Protein 6C8C (pdb70)

Nearest PDB structures (foldseek):
  6c8c-assembly1_A  TM=1.008E+00  e=3.477E-17  Mus musculus
  6c59-assembly1_A  TM=9.631E-01  e=9.026E-13  Mus musculus
  4ba9-assembly1_C  TM=9.454E-01  e=7.529E-11  Homo sapiens
  4fjo-assembly1_A  TM=9.375E-01  e=1.574E-10  Mus musculus
  2lsj-assembly1_A  TM=8.995E-01  e=4.756E-10  Mus musculus

CATH classification: 1.20.58.1280

B-factor: mean 19.25, std 10.35, range [5.67, 60.04]

Organism: Mus musculus (NCBI:txid10090)

Sequence (233 aa):
SHMKSFFDKKRSSERISNGGFRPAAPNLAGAVEFSSDVKTLLKEWITTISDPMEEDILQVVRYCTDLIEEKDLEKLDLVIKYMKRLMQQSVESVWNMAFDFILDDNVQVVLQQTYGSTLKVTMKSFFDKKRSERISSNGGFRPAAPNLAGAVEFSDVKTLLKEWITTISDPMEEEDILQVVRYCTTDLIEEKDLEKLDLVIKYMKRRLMQQSVWNMMAFDFILDDNVQVVLQQTYGSSTLKVT

Radius of gyration: 22.25 Å; Cα contacts (8 Å, |Δi|>4): 228; chains: 2; bounding box: 58×62×33 Å

Secondary structure (DSSP, 8-state):
--TT-HHHHHHHHSPP-SS---SS--BTTB-SHHHHHHHHHHHHHH-SS--HHHHHHHHHHHHHHHHTT-HHHHHHHHHHHHHHHHT-SSHHHHHHHHHHHHHHHHHHHHHTTTTEEE-/---HHHHHHHHHHHTT----SS--BTTB-SHHHHHHHHHHHHHH-SS--HHHHHHHHHHHHHHHHTT-HHHHHHHHHHHHHHH---HHHHHHHHHHHHHHHHHHHHHSEEE---

InterPro domains:
  IPR001126 UmuC domain [PF00817] (420-449)
  IPR001126 UmuC domain [PF00817] (504-620)
  IPR001126 UmuC domain [PS50173] (417-651)
  IPR001357 BRCT domain [PF16589] (48-129)
  IPR001357 BRCT domain [PS50172] (44-131)
  IPR001357 BRCT domain [SM00292] (46-121)
  IPR012112 DNA repair protein Rev1 [PIRSF036573] (1-1248)
  IPR017961 DNA polymerase, Y-family, little finger domain [PF11799] (707-827)
  IPR025527 HUWE1/REV1, ubiquitin-binding motif [PF14377] (933-954)
  IPR025527 HUWE1/REV1, ubiquitin-binding motif [PF14377] (1013-1042)
  IPR031991 DNA repair protein Rev1, C-terminal [PF16727] (1165-1246)
  IPR036420 BRCT domain superfamily [G3DSA:3.40.50.10190] (38-133)
  IPR036420 BRCT domain superfamily [SSF52113] (31-131)
  IPR036775 DNA polymerase, Y-family, little finger domain superfamily [G3DSA:3.30.1490.100] (706-831)
  IPR036775 DNA polymerase, Y-family, little finger domain superfamily [SSF100879] (706-820)
  IPR038401 Rev1, C-terminal domain superfamily [G3DSA:1.20.58.1280] (1143-1240)
  IPR043128 Reverse transcriptase/Diguanylate cyclase domain [G3DSA:3.30.70.270] (378-449)
  IPR043128 Reverse transcriptase/Diguanylate cyclase domain [G3DSA:3.30.70.270] (536-629)
  IPR043502 DNA/RNA polymerase superfamily [SSF56672] (397-701)
  IPR047346 DNA repair protein REV1, ubiquitin-binding motif 1/2 [cd19318] (929-962)

GO terms:
  GO:0043596 nuclear replication fork (C, IDA)
  GO:0005634 nucleus (C, IDA)
  GO:0043130 ubiquitin binding (F, IDA)
  GO:0016446 somatic hypermutation of immunoglobulin genes (P, IDA)
  GO:0017125 deoxycytidyl transferase activity (F, IMP)
  GO:0005515 protein binding (F, IPI)
  GO:0042276 error-prone translesion synthesis (P, IDA)
  GO:0017125 deoxycytidyl transferase activity (F, IDA)

Structure (mmCIF, N/CA/C/O backbone):
data_6C8C
#
_entry.id   6C8C
#
_cell.length_a   48.550
_cell.length_b   51.020
_cell.length_c   98.920
_cell.angle_alpha   90.00
_cell.angle_beta   90.00
_cell.angle_gamma   90.00
#
_symmetry.space_group_name_H-M   'P 21 21 21'
#
loop_
_entity.id
_entity.type
_entity.pdbx_description
1 polymer 'Chimeric protein of the Pol Kappa RIR helix and the Rev1 C-terminal domain'
2 non-polymer 8-chloro-2-(2,4-dichloroanilino)-3-(3-methylbutanoyl)-5-nitroquinolin-4(1H)-one
3 water water
#
loop_
_atom_site.group_PDB
_atom_site.id
_atom_site.type_symbol
_atom_site.label_atom_id
_atom_site.label_alt_id
_atom_site.label_comp_id
_atom_site.label_asym_id
_atom_site.label_entity_id
_atom_site.label_seq_id
_atom_site.pdbx_PDB_ins_code
_atom_site.Cartn_x
_atom_site.Cartn_y
_atom_site.Cartn_z
_atom_site.occupancy
_atom_site.B_iso_or_equiv
_atom_site.auth_seq_id
_atom_site.auth_comp_id
_atom_site.auth_asym_id
_atom_site.auth_atom_id
_atom_site.pdbx_PDB_model_num
ATOM 1 N N . SER A 1 1 ? -5.702 -43.794 3.973 1.00 27.13 1 SER A N 1
ATOM 2 C CA . SER A 1 1 ? -6.158 -43.884 2.591 1.00 23.07 1 SER A CA 1
ATOM 3 C C . SER A 1 1 ? -7.603 -44.333 2.549 1.00 19.92 1 SER A C 1
ATOM 4 O O . SER A 1 1 ? -8.155 -44.769 3.563 1.00 22.80 1 SER A O 1
ATOM 7 N N . HIS A 1 2 ? -8.214 -44.246 1.371 1.00 17.66 2 HIS A N 1
ATOM 8 C CA . HIS A 1 2 ? -9.615 -44.600 1.211 1.00 15.12 2 HIS A CA 1
ATOM 9 C C . HIS A 1 2 ? -9.802 -45.496 0.003 1.00 14.88 2 HIS A C 1
ATOM 10 O O . HIS A 1 2 ? -9.197 -45.265 -1.046 1.00 17.69 2 HIS A O 1
ATOM 17 N N . MET A 1 3 ? -10.668 -46.501 0.155 1.00 17.71 3 MET A N 1
ATOM 18 C CA . MET A 1 3 ? -10.917 -47.466 -0.910 1.00 18.82 3 MET A CA 1
ATOM 19 C C . MET A 1 3 ? -11.329 -46.792 -2.202 1.00 18.38 3 MET A C 1
ATOM 20 O O . MET A 1 3 ? -10.913 -47.206 -3.291 1.00 21.01 3 MET A O 1
ATOM 25 N N . LYS A 1 4 ? -12.128 -45.736 -2.106 1.00 12.30 4 LYS A N 1
ATOM 26 C CA . LYS A 1 4 ? -12.701 -45.113 -3.288 1.00 16.17 4 LYS A CA 1
ATOM 27 C C . LYS A 1 4 ? -11.843 -43.984 -3.842 1.00 13.70 4 LYS A C 1
ATOM 28 O O . LYS A 1 4 ? -12.276 -43.317 -4.785 1.00 16.64 4 LYS A O 1
ATOM 34 N N . SER A 1 5 ? -10.655 -43.738 -3.283 1.00 12.43 5 SER A N 1
ATOM 35 C CA . SER A 1 5 ? -9.766 -42.705 -3.808 1.00 12.09 5 SER A CA 1
ATOM 36 C C . SER A 1 5 ? -8.981 -43.246 -4.995 1.00 13.92 5 SER A C 1
ATOM 37 O O . SER A 1 5 ? -8.282 -44.264 -4.877 1.00 15.01 5 SER A O 1
ATOM 40 N N . PHE A 1 6 ? -9.096 -42.558 -6.135 1.00 10.10 6 PHE A N 1
ATOM 41 C CA . PHE A 1 6 ? -8.355 -42.947 -7.329 1.00 12.73 6 PHE A CA 1
ATOM 42 C C . PHE A 1 6 ? -6.859 -42.906 -7.075 1.00 13.52 6 PHE A C 1
ATOM 43 O O . PHE A 1 6 ? -6.127 -43.832 -7.438 1.00 13.78 6 PHE A O 1
ATOM 51 N N . PHE A 1 7 ? -6.375 -41.830 -6.461 1.00 11.46 7 PHE A N 1
ATOM 52 C CA . PHE A 1 7 ? -4.930 -41.711 -6.306 1.00 11.62 7 PHE A CA 1
ATOM 53 C C . PHE A 1 7 ? -4.391 -42.654 -5.237 1.00 14.08 7 PHE A C 1
ATOM 54 O O . PHE A 1 7 ? -3.266 -43.143 -5.367 1.00 13.95 7 PHE A O 1
ATOM 62 N N . ASP A 1 8 ? -5.179 -42.968 -4.206 1.00 13.60 8 ASP A N 1
ATOM 63 C CA . ASP A 1 8 ? -4.729 -43.978 -3.251 1.00 13.89 8 ASP A CA 1
ATOM 64 C C . ASP A 1 8 ? -4.592 -45.342 -3.919 1.00 15.98 8 ASP A C 1
ATOM 65 O O . ASP A 1 8 ? -3.646 -46.086 -3.640 1.00 16.58 8 ASP A O 1
ATOM 70 N N . LYS A 1 9 ? -5.533 -45.691 -4.800 1.00 14.45 9 LYS A N 1
ATOM 71 C CA . LYS A 1 9 ? -5.427 -46.953 -5.531 1.00 17.53 9 LYS A CA 1
ATOM 72 C C . LYS A 1 9 ? -4.189 -46.972 -6.417 1.00 17.61 9 LYS A C 1
ATOM 73 O O . LYS A 1 9 ? -3.459 -47.974 -6.464 1.00 19.83 9 LYS A O 1
ATOM 79 N N . LYS A 1 10 ? -3.918 -45.865 -7.108 1.00 17.51 10 LYS A N 1
ATOM 80 C CA . LYS A 1 10 ? -2.764 -45.819 -8.001 1.00 16.81 10 LYS A CA 1
ATOM 81 C C . LYS A 1 10 ? -1.462 -45.929 -7.226 1.00 19.05 10 LYS A C 1
ATOM 82 O O . LYS A 1 10 ? -0.532 -46.620 -7.660 1.00 20.33 10 LYS A O 1
ATOM 88 N N . ARG A 1 11 ? -1.373 -45.252 -6.080 1.00 17.93 11 ARG A N 1
ATOM 89 C CA . ARG A 1 11 ? -0.177 -45.381 -5.253 1.00 19.65 11 ARG A CA 1
ATOM 90 C C . ARG A 1 11 ? 0.031 -46.825 -4.816 1.00 18.99 11 ARG A C 1
ATOM 91 O O . ARG A 1 11 ? 1.172 -47.306 -4.757 1.00 22.32 11 ARG A O 1
ATOM 99 N N A SER A 1 12 ? -1.056 -47.549 -4.535 0.51 20.15 12 SER A N 1
ATOM 100 N N B SER A 1 12 ? -1.052 -47.536 -4.495 0.49 20.04 12 SER A N 1
ATOM 101 C CA A SER A 1 12 ? -0.946 -48.940 -4.102 0.51 22.85 12 SER A CA 1
ATOM 102 C CA B SER A 1 12 ? -0.927 -48.938 -4.112 0.49 22.76 12 SER A CA 1
ATOM 103 C C A SER A 1 12 ? -0.605 -49.888 -5.247 0.51 25.23 12 SER A C 1
ATOM 104 C C B SER A 1 12 ? -0.404 -49.790 -5.261 0.49 25.49 12 SER A C 1
ATOM 105 O O A SER A 1 12 ? -0.193 -51.024 -4.989 0.51 25.97 12 SER A O 1
ATOM 106 O O B SER A 1 12 ? 0.344 -50.747 -5.033 0.49 28.97 12 SER A O 1
ATOM 111 N N . GLU A 1 13 ? -0.780 -49.459 -6.500 1.00 25.31 13 GLU A N 1
ATOM 112 C CA . GLU A 1 13 ? -0.349 -50.267 -7.640 1.00 26.30 13 GLU A CA 1
ATOM 113 C C . GLU A 1 13 ? 1.138 -50.095 -7.923 1.00 30.83 13 GLU A C 1
ATOM 114 O O . GLU A 1 13 ? 1.794 -51.041 -8.374 1.00 30.93 13 GLU A O 1
ATOM 120 N N . ARG A 1 14 ? 1.679 -48.906 -7.678 1.00 31.94 14 ARG A N 1
ATOM 121 C CA . ARG A 1 14 ? 3.117 -48.695 -7.718 1.00 30.70 14 ARG A CA 1
ATOM 122 C C . ARG A 1 14 ? 3.788 -49.542 -6.637 1.00 34.41 14 ARG A C 1
ATOM 123 O O . ARG A 1 14 ? 3.165 -49.928 -5.646 1.00 37.21 14 ARG A O 1
ATOM 131 N N . ILE A 1 15 ? 5.072 -49.856 -6.837 1.00 29.84 15 ILE A N 1
ATOM 132 C CA . ILE A 1 15 ? 5.788 -50.588 -5.798 1.00 31.69 15 ILE A CA 1
ATOM 133 C C . ILE A 1 15 ? 5.868 -49.714 -4.552 1.00 29.73 15 ILE A C 1
ATOM 134 O O . ILE A 1 15 ? 6.034 -48.489 -4.633 1.00 28.03 15 ILE A O 1
ATOM 139 N N . SER A 1 16 ? 5.702 -50.340 -3.389 1.00 29.17 16 SER A N 1
ATOM 140 C CA . SER A 1 16 ? 5.618 -49.602 -2.133 1.00 25.06 16 SER A CA 1
ATOM 141 C C . SER A 1 16 ? 6.980 -49.042 -1.737 1.00 24.89 16 SER A C 1
ATOM 142 O O . SER A 1 16 ? 8.007 -49.707 -1.887 1.00 23.96 16 SER A O 1
ATOM 145 N N . ASN A 1 17 ? 6.992 -47.811 -1.218 1.00 21.85 17 ASN A N 1
ATOM 146 C CA . ASN A 1 17 ? 8.251 -47.234 -0.754 1.00 20.45 17 ASN A CA 1
ATOM 147 C C . ASN A 1 17 ? 8.605 -47.669 0.666 1.00 31.66 17 ASN A C 1
ATOM 148 O O . ASN A 1 17 ? 9.605 -47.199 1.223 1.00 26.13 17 ASN A O 1
ATOM 153 N N . GLY A 1 18 ? 7.830 -48.583 1.242 1.00 26.90 18 GLY A N 1
ATOM 154 C CA . GLY A 1 18 ? 7.930 -48.929 2.643 1.00 23.73 18 GLY A CA 1
ATOM 155 C C . GLY A 1 18 ? 6.804 -48.361 3.476 1.00 21.19 18 GLY A C 1
ATOM 156 O O . GLY A 1 18 ? 6.677 -48.730 4.649 1.00 25.67 18 GLY A O 1
ATOM 157 N N . GLY A 1 19 ? 5.964 -47.502 2.898 1.00 20.04 19 GLY A N 1
ATOM 158 C CA . GLY A 1 19 ? 4.886 -46.889 3.641 1.00 23.02 19 GLY A CA 1
ATOM 159 C C . GLY A 1 19 ? 5.250 -45.584 4.310 1.00 28.64 19 GLY A C 1
ATOM 160 O O . GLY A 1 19 ? 4.668 -45.252 5.351 1.00 31.78 19 GLY A O 1
ATOM 161 N N . PHE A 1 20 ? 6.195 -44.828 3.748 1.00 20.42 20 PHE A N 1
ATOM 162 C CA . PHE A 1 20 ? 6.672 -43.591 4.347 1.00 14.12 20 PHE A CA 1
ATOM 163 C C . PHE A 1 20 ? 6.302 -42.389 3.486 1.00 16.35 20 PHE A C 1
ATOM 164 O O . PHE A 1 20 ? 6.147 -42.496 2.267 1.00 21.27 20 PHE A O 1
ATOM 172 N N . ARG A 1 21 ? 6.146 -41.247 4.132 1.00 15.35 21 ARG A N 1
ATOM 173 C CA . ARG A 1 21 ? 5.813 -40.030 3.400 1.00 18.66 21 ARG A CA 1
ATOM 174 C C . ARG A 1 21 ? 6.998 -39.602 2.539 1.00 15.71 21 ARG A C 1
ATOM 175 O O . ARG A 1 21 ? 8.115 -39.506 3.042 1.00 14.99 21 ARG A O 1
ATOM 177 N N . PRO A 1 22 ? 6.803 -39.349 1.250 1.00 14.11 22 PRO A N 1
ATOM 178 C CA . PRO A 1 22 ? 7.893 -38.819 0.427 1.00 16.33 22 PRO A CA 1
ATOM 179 C C . PRO A 1 22 ? 8.110 -37.337 0.673 1.00 15.02 22 PRO A C 1
ATOM 180 O O . PRO A 1 22 ? 7.163 -36.566 0.862 1.00 17.12 22 PRO A O 1
ATOM 184 N N . ALA A 1 23 ? 9.382 -36.945 0.669 1.00 14.07 23 ALA A N 1
ATOM 185 C CA . ALA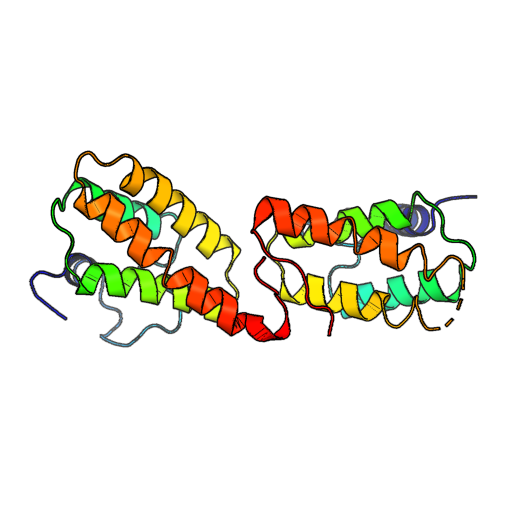 A 1 23 ? 9.706 -35.524 0.690 1.00 13.80 23 ALA A CA 1
ATOM 186 C C . ALA A 1 23 ? 9.492 -34.891 -0.674 1.00 15.64 23 ALA A C 1
ATOM 187 O O . ALA A 1 23 ? 9.100 -33.724 -0.762 1.00 15.77 23 ALA A O 1
ATOM 189 N N . ALA A 1 24 ? 9.764 -35.631 -1.742 1.00 15.10 24 ALA A N 1
ATOM 190 C CA . ALA A 1 24 ? 9.626 -35.067 -3.082 1.00 13.89 24 ALA A CA 1
ATOM 191 C C . ALA A 1 24 ? 8.156 -34.800 -3.400 1.00 15.91 24 ALA A C 1
ATOM 192 O O . ALA A 1 24 ? 7.299 -35.634 -3.108 1.00 16.14 24 ALA A O 1
ATOM 194 N N . PRO A 1 25 ? 7.826 -33.660 -4.005 1.00 12.93 25 PRO A N 1
ATOM 195 C CA . PRO A 1 25 ? 6.453 -33.471 -4.499 1.00 13.17 25 PRO A CA 1
ATOM 196 C C . PRO A 1 25 ? 6.069 -34.615 -5.422 1.00 12.49 25 PRO A C 1
ATOM 197 O O . PRO A 1 25 ? 6.825 -34.996 -6.320 1.00 15.79 25 PRO A O 1
ATOM 201 N N . ASN A 1 26 ? 4.884 -35.173 -5.198 1.00 11.93 26 ASN A N 1
ATOM 202 C CA . ASN A 1 26 ? 4.492 -36.350 -5.953 1.00 14.18 26 ASN A CA 1
ATOM 203 C C . ASN A 1 26 ? 2.979 -36.455 -5.962 1.00 14.18 26 ASN A C 1
ATOM 204 O O . ASN A 1 26 ? 2.302 -35.981 -5.047 1.00 14.23 26 ASN A O 1
ATOM 209 N N . LEU A 1 27 ? 2.462 -37.081 -7.014 1.00 13.61 27 LEU A N 1
ATOM 210 C CA . LEU A 1 27 ? 1.045 -37.400 -7.135 1.00 11.38 27 LEU A CA 1
ATOM 211 C C . LEU A 1 27 ? 0.931 -38.916 -7.165 1.00 14.58 27 LEU A C 1
ATOM 212 O O . LEU A 1 27 ? 1.376 -39.552 -8.124 1.00 15.47 27 LEU A O 1
ATOM 217 N N . ALA A 1 28 ? 0.365 -39.491 -6.105 1.00 14.71 28 ALA A N 1
ATOM 218 C CA . ALA A 1 28 ? 0.240 -40.945 -5.985 1.00 16.65 28 ALA A CA 1
ATOM 219 C C . ALA A 1 28 ? 1.585 -41.632 -6.179 1.00 18.84 28 ALA A C 1
ATOM 220 O O . ALA A 1 28 ? 1.659 -42.733 -6.720 1.00 19.09 28 ALA A O 1
ATOM 222 N N . GLY A 1 29 ? 2.656 -40.972 -5.740 1.00 18.38 29 GLY A N 1
ATOM 223 C CA . GLY A 1 29 ? 3.998 -41.505 -5.853 1.00 20.44 29 GLY A CA 1
ATOM 224 C C . GLY A 1 29 ? 4.720 -41.165 -7.137 1.00 23.47 29 GLY A C 1
ATOM 225 O O . GLY A 1 29 ? 5.941 -41.343 -7.208 1.00 25.04 29 GLY A O 1
ATOM 226 N N . ALA A 1 30 ? 4.009 -40.689 -8.155 1.00 19.13 30 ALA A N 1
ATOM 227 C CA . ALA A 1 30 ? 4.643 -40.287 -9.402 1.00 24.39 30 ALA A CA 1
ATOM 228 C C . ALA A 1 30 ? 5.316 -38.929 -9.245 1.00 20.43 30 ALA A C 1
ATOM 229 O O . ALA A 1 30 ? 4.762 -38.007 -8.638 1.00 16.26 30 ALA A O 1
ATOM 231 N N . VAL A 1 31 ? 6.533 -38.816 -9.790 1.00 22.23 31 VAL A N 1
ATOM 232 C CA . VAL A 1 31 ? 7.343 -37.613 -9.679 1.00 24.91 31 VAL A CA 1
ATOM 233 C C . VAL A 1 31 ? 7.649 -37.004 -11.043 1.00 20.88 31 VAL A C 1
ATOM 234 O O . VAL A 1 31 ? 7.529 -35.789 -11.223 1.00 20.85 31 VAL A O 1
ATOM 238 N N . GLU A 1 32 ? 8.018 -37.826 -12.021 1.00 27.31 32 GLU A N 1
ATOM 239 C CA . GLU A 1 32 ? 8.286 -37.313 -13.358 1.00 29.71 32 GLU A CA 1
ATOM 240 C C . GLU A 1 32 ? 6.998 -36.808 -13.995 1.00 28.27 32 GLU A C 1
ATOM 241 O O . GLU A 1 32 ? 5.955 -37.463 -13.921 1.00 25.44 32 GLU A O 1
ATOM 243 N N . PHE A 1 33 ? 7.074 -35.633 -14.633 1.00 27.12 33 PHE A N 1
ATOM 244 C CA . PHE A 1 33 ? 5.871 -35.044 -15.210 1.00 22.98 33 PHE A CA 1
ATOM 245 C C . PHE A 1 33 ? 5.183 -36.001 -16.175 1.00 23.84 33 PHE A C 1
ATOM 246 O O . PHE A 1 33 ? 3.951 -36.016 -16.252 1.00 25.34 33 PHE A O 1
ATOM 254 N N A SER A 1 34 ? 5.954 -36.812 -16.903 0.66 23.19 34 SER A N 1
ATOM 255 N N B SER A 1 34 ? 5.952 -36.812 -16.905 0.34 23.18 34 SER A N 1
ATOM 256 C CA A SER A 1 34 ? 5.343 -37.777 -17.810 0.66 22.52 34 SER A CA 1
ATOM 257 C CA B SER A 1 34 ? 5.338 -37.778 -17.812 0.34 23.45 34 SER A CA 1
ATOM 258 C C A SER A 1 34 ? 4.465 -38.762 -17.047 0.66 25.09 34 SER A C 1
ATOM 259 C C B SER A 1 34 ? 4.470 -38.775 -17.053 0.34 25.13 34 SER A C 1
ATOM 260 O O A SER A 1 34 ? 3.37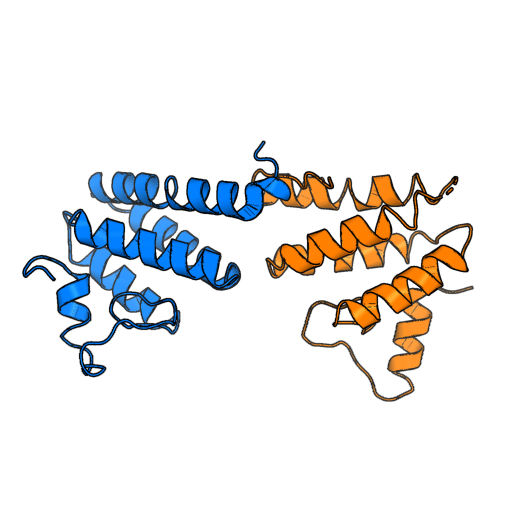4 -39.119 -17.509 0.66 29.18 34 SER A O 1
ATOM 261 O O B SER A 1 34 ? 3.396 -39.162 -17.529 0.34 28.40 34 SER A O 1
ATOM 266 N N . ASP A 1 35 ? 4.919 -39.203 -15.870 1.00 21.98 35 ASP A N 1
ATOM 267 C CA . ASP A 1 35 ? 4.118 -40.109 -15.052 1.00 22.69 35 ASP A CA 1
ATOM 268 C C . ASP A 1 35 ? 2.922 -39.393 -14.433 1.00 22.91 35 ASP A C 1
ATOM 269 O O . ASP A 1 35 ? 1.832 -39.968 -14.329 1.00 22.18 35 ASP A O 1
ATOM 274 N N . VAL A 1 36 ? 3.115 -38.146 -13.995 1.00 22.27 36 VAL A N 1
ATOM 275 C CA . VAL A 1 36 ? 2.011 -37.371 -13.434 1.00 20.42 36 VAL A CA 1
ATOM 276 C C . VAL A 1 36 ? 0.948 -37.129 -14.493 1.00 18.83 36 VAL A C 1
ATOM 277 O O . VAL A 1 36 ? -0.258 -37.245 -14.233 1.00 17.03 36 VAL A O 1
ATOM 281 N N . LYS A 1 37 ? 1.380 -36.786 -15.704 1.00 19.94 37 LYS A N 1
ATOM 282 C CA . LYS A 1 37 ? 0.455 -36.541 -16.801 1.00 15.30 37 LYS A CA 1
ATOM 283 C C . LYS A 1 37 ? -0.390 -37.771 -17.097 1.00 19.71 37 LYS A C 1
ATOM 284 O O . LYS A 1 37 ? -1.603 -37.664 -17.301 1.00 20.75 37 LYS A O 1
ATOM 290 N N . THR A 1 38 ? 0.235 -38.953 -17.115 1.00 18.67 38 THR A N 1
ATOM 291 C CA . THR A 1 38 ? -0.506 -40.186 -17.367 1.00 24.89 38 THR A CA 1
ATOM 292 C C . THR A 1 38 ? -1.581 -40.414 -16.309 1.00 19.25 38 THR A C 1
ATOM 293 O O . THR A 1 38 ? -2.713 -40.792 -16.636 1.00 19.92 38 THR A O 1
ATOM 297 N N . LEU A 1 39 ? -1.235 -40.199 -15.034 1.00 18.99 39 LEU A N 1
ATOM 298 C CA . LEU A 1 39 ? -2.202 -40.375 -13.954 1.00 17.21 39 LEU A CA 1
ATOM 299 C C . LEU A 1 39 ? -3.347 -39.386 -14.072 1.00 12.04 39 LEU A C 1
ATOM 300 O O . LEU A 1 39 ? -4.512 -39.751 -13.879 1.00 15.82 39 LEU A O 1
ATOM 305 N N . LEU A 1 40 ? -3.036 -38.116 -14.353 1.00 13.51 40 LEU A N 1
ATOM 306 C CA . LEU A 1 40 ? -4.087 -37.113 -14.456 1.00 14.15 40 LEU A CA 1
ATOM 307 C C . LEU A 1 40 ? -5.048 -37.438 -15.594 1.00 12.82 40 LEU A C 1
ATOM 308 O O . LEU A 1 40 ? -6.269 -37.325 -15.439 1.00 15.26 40 LEU A O 1
ATOM 313 N N . LYS A 1 41 ? -4.517 -37.856 -16.747 1.00 14.31 41 LYS A N 1
ATOM 314 C CA . LYS A 1 41 ? -5.389 -38.190 -17.867 1.00 17.00 41 LYS A CA 1
ATOM 315 C C . LYS A 1 41 ? -6.255 -39.403 -17.549 1.00 17.96 41 LYS A C 1
ATOM 316 O O . LYS A 1 41 ? -7.437 -39.434 -17.907 1.00 18.23 41 LYS A O 1
ATOM 322 N N . GLU A 1 42 ? -5.684 -40.417 -16.886 1.00 16.57 42 GLU A N 1
ATOM 323 C CA . GLU A 1 42 ? -6.486 -41.575 -16.500 1.00 18.50 42 GLU A CA 1
ATOM 324 C C . GLU A 1 42 ? -7.573 -41.174 -15.513 1.00 18.58 42 GLU A C 1
ATOM 325 O O . GLU A 1 42 ? -8.715 -41.628 -15.618 1.00 18.11 42 GLU A O 1
ATOM 331 N N . TRP A 1 43 ? -7.241 -40.308 -14.557 1.00 15.55 43 TRP A N 1
ATOM 332 C CA . TRP A 1 43 ? -8.230 -39.838 -13.595 1.00 15.06 43 TRP A CA 1
ATOM 333 C C . TRP A 1 43 ? -9.388 -39.148 -14.294 1.00 13.11 43 TRP A C 1
ATOM 334 O O . TRP A 1 43 ? -10.549 -39.523 -14.117 1.00 16.93 43 TRP A O 1
ATOM 345 N N . ILE A 1 44 ? -9.083 -38.133 -15.106 1.00 16.33 44 ILE A N 1
ATOM 346 C CA . ILE A 1 44 ? -10.133 -37.318 -15.696 1.00 16.14 44 ILE A CA 1
ATOM 347 C C . ILE A 1 44 ? -10.942 -38.107 -16.715 1.00 23.02 44 ILE A C 1
ATOM 348 O O . ILE A 1 44 ? -12.150 -37.881 -16.862 1.00 27.62 44 ILE A O 1
ATOM 353 N N . THR A 1 45 ? -10.317 -39.055 -17.419 1.00 20.91 45 THR A N 1
ATOM 354 C CA . THR A 1 45 ? -11.051 -39.781 -18.452 1.00 24.58 45 THR A CA 1
ATOM 355 C C . THR A 1 45 ? -11.822 -40.986 -17.920 1.00 26.27 45 THR A C 1
ATOM 356 O O . THR A 1 45 ? -12.818 -41.3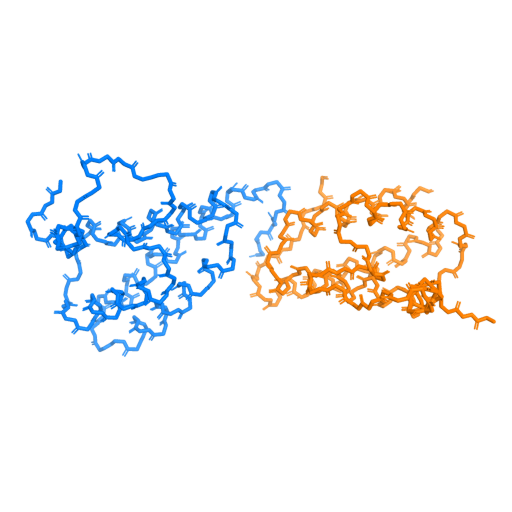85 -18.538 1.00 33.46 45 THR A O 1
ATOM 360 N N . THR A 1 46 ? -11.416 -41.581 -16.793 1.00 20.15 46 THR A N 1
ATOM 361 C CA . THR A 1 46 ? -12.110 -42.765 -16.292 1.00 18.18 46 THR A CA 1
ATOM 362 C C . THR A 1 46 ? -13.055 -42.496 -15.130 1.00 16.19 46 THR A C 1
ATOM 363 O O . THR A 1 46 ? -13.902 -43.347 -14.843 1.00 18.66 46 THR A O 1
ATOM 367 N N . ILE A 1 47 ? -12.928 -41.363 -14.445 1.00 14.45 47 ILE A N 1
ATOM 368 C CA . ILE A 1 47 ? -13.760 -41.041 -13.293 1.00 13.97 47 ILE A CA 1
ATOM 369 C C . ILE A 1 47 ? -14.670 -39.891 -13.701 1.00 17.15 47 ILE A C 1
ATOM 370 O O . ILE A 1 47 ? -14.188 -38.803 -14.030 1.00 22.93 47 ILE A O 1
ATOM 375 N N . SER A 1 48 ? -15.981 -40.119 -13.691 1.00 20.79 48 SER A N 1
ATOM 376 C CA . SER A 1 48 ? -16.891 -39.059 -14.098 1.00 19.52 48 SER A CA 1
ATOM 377 C C . SER A 1 48 ? -17.312 -38.169 -12.940 1.00 18.34 48 SER A C 1
ATOM 378 O O . SER A 1 48 ? -17.823 -37.071 -13.179 1.00 25.79 48 SER A O 1
ATOM 381 N N . ASP A 1 49 ? -17.077 -38.604 -11.700 1.00 18.82 49 ASP A N 1
ATOM 382 C CA . ASP A 1 49 ? -17.466 -37.862 -10.503 1.00 18.05 49 ASP A CA 1
ATOM 383 C C . ASP A 1 49 ? -16.309 -37.882 -9.514 1.00 18.31 49 ASP A C 1
ATOM 384 O O . ASP A 1 49 ? -16.240 -38.741 -8.624 1.00 17.99 49 ASP A O 1
ATOM 389 N N . PRO A 1 50 ? -15.394 -36.926 -9.619 1.00 13.58 50 PRO A N 1
ATOM 390 C CA . PRO A 1 50 ? -14.159 -36.987 -8.818 1.00 13.51 50 PRO A CA 1
ATOM 391 C C . PRO A 1 50 ? -14.396 -36.830 -7.316 1.00 13.72 50 PRO A C 1
ATOM 392 O O . PRO A 1 50 ? -15.179 -35.986 -6.871 1.00 14.02 50 PRO A O 1
ATOM 396 N N . MET A 1 51 ? -13.654 -37.624 -6.532 1.00 10.91 51 MET A N 1
ATOM 397 C CA . MET A 1 51 ? -13.744 -37.604 -5.078 1.00 10.50 51 MET A CA 1
ATOM 398 C C . MET A 1 51 ? -13.032 -36.402 -4.476 1.00 11.75 51 MET A C 1
ATOM 399 O O . MET A 1 51 ? -11.941 -36.017 -4.916 1.00 10.86 51 MET A O 1
ATOM 404 N N . GLU A 1 52 ? -13.633 -35.850 -3.417 1.00 11.11 52 GLU A N 1
ATOM 405 C CA . GLU A 1 52 ? -13.039 -34.724 -2.704 1.00 11.84 52 GLU A CA 1
ATOM 406 C C . GLU A 1 52 ? -11.579 -34.989 -2.359 1.00 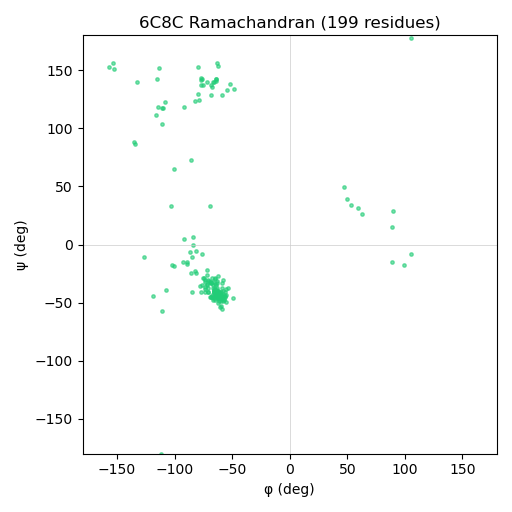10.88 52 GLU A C 1
ATOM 407 O O . GLU A 1 52 ? -10.705 -34.139 -2.577 1.00 10.41 52 GLU A O 1
ATOM 413 N N . GLU A 1 53 ? -11.288 -36.179 -1.830 1.00 10.27 53 GLU A N 1
ATOM 414 C CA . GLU A 1 53 ? -9.942 -36.450 -1.340 1.00 9.73 53 GLU A CA 1
ATOM 415 C C . GLU A 1 53 ? -8.932 -36.505 -2.470 1.00 10.32 53 GLU A C 1
ATOM 416 O O . GLU A 1 53 ? -7.756 -36.187 -2.270 1.00 11.16 53 GLU A O 1
ATOM 422 N N . ASP A 1 54 ? -9.375 -36.888 -3.663 1.00 8.55 54 ASP A N 1
ATOM 423 C CA . ASP A 1 54 ? -8.485 -36.898 -4.810 1.00 8.17 54 ASP A CA 1
ATOM 424 C C . ASP A 1 54 ? -8.210 -35.486 -5.294 1.00 8.72 54 ASP A C 1
ATOM 425 O O . ASP A 1 54 ? -7.068 -35.156 -5.634 1.00 8.87 54 ASP A O 1
ATOM 430 N N . ILE A 1 55 ? -9.237 -34.638 -5.313 1.00 9.25 55 ILE A N 1
ATOM 431 C CA . ILE A 1 55 ? -9.042 -33.231 -5.646 1.00 9.40 55 ILE A CA 1
ATOM 432 C C . ILE A 1 55 ? -8.082 -32.580 -4.656 1.00 9.19 55 ILE A C 1
ATOM 433 O O . ILE A 1 55 ? -7.175 -31.820 -5.047 1.00 8.45 55 ILE A O 1
ATOM 438 N N . LEU A 1 56 ? -8.224 -32.907 -3.366 1.00 10.58 56 LEU A N 1
ATOM 439 C CA . LEU A 1 56 ? -7.307 -32.353 -2.374 1.00 9.78 56 LEU A CA 1
ATOM 440 C C . LEU A 1 56 ? -5.893 -32.897 -2.534 1.00 9.53 56 LEU A C 1
ATOM 441 O O . LEU A 1 56 ? -4.927 -32.179 -2.257 1.00 10.43 56 LEU A O 1
ATOM 446 N N . GLN A 1 57 ? -5.735 -34.156 -2.963 1.00 9.26 57 GLN A N 1
ATOM 447 C CA . GLN A 1 57 ? -4.389 -34.666 -3.227 1.00 9.46 57 GLN A CA 1
ATOM 448 C C . GLN A 1 57 ? -3.721 -33.911 -4.372 1.00 8.49 57 GLN A C 1
ATOM 449 O O . GLN A 1 57 ? -2.501 -33.687 -4.346 1.00 10.14 57 GLN A O 1
ATOM 455 N N . VAL A 1 58 ? -4.496 -33.494 -5.371 1.00 8.79 58 VAL A N 1
ATOM 456 C CA . VAL A 1 58 ? -3.941 -32.709 -6.466 1.00 9.27 58 VAL A CA 1
ATOM 457 C C . VAL A 1 58 ? -3.542 -31.327 -5.972 1.00 10.89 58 VAL A C 1
ATOM 458 O O . VAL A 1 58 ? -2.453 -30.831 -6.292 1.00 9.52 58 VAL A O 1
ATOM 462 N N . VAL A 1 59 ? -4.415 -30.681 -5.185 1.00 8.61 59 VAL A N 1
ATOM 463 C CA . VAL A 1 59 ? -4.065 -29.395 -4.578 1.00 9.14 59 VAL A CA 1
ATOM 464 C C . VAL A 1 59 ? -2.792 -29.520 -3.747 1.00 10.61 59 VAL A C 1
ATOM 465 O O . VAL A 1 59 ? -1.897 -28.671 -3.833 1.00 9.65 59 VAL A O 1
ATOM 469 N N . ARG A 1 60 ? -2.686 -30.574 -2.935 1.00 11.25 60 ARG A N 1
ATOM 470 C CA . ARG A 1 60 ? -1.509 -30.729 -2.085 1.00 11.65 60 ARG A CA 1
ATOM 471 C C . ARG A 1 60 ? -0.256 -30.971 -2.916 1.00 10.93 60 ARG A C 1
ATOM 472 O O . ARG A 1 60 ? 0.819 -30.466 -2.579 1.00 11.40 60 ARG A O 1
ATOM 476 N N . TYR A 1 61 ? -0.367 -31.730 -4.005 1.00 10.69 61 TYR A N 1
ATOM 477 C CA . TYR A 1 61 ? 0.772 -31.891 -4.906 1.00 10.82 61 TYR A CA 1
ATOM 478 C C . TYR A 1 61 ? 1.218 -30.542 -5.460 1.00 8.68 61 TYR A C 1
ATOM 479 O O . TYR A 1 61 ? 2.413 -30.216 -5.451 1.00 10.18 61 TYR A O 1
ATOM 488 N N . CYS A 1 62 ? 0.263 -29.724 -5.898 1.00 9.40 62 CYS A N 1
ATOM 489 C CA . CYS A 1 62 ? 0.595 -28.407 -6.433 1.00 8.41 62 CYS A CA 1
ATOM 490 C C . CYS A 1 62 ? 1.209 -27.516 -5.366 1.00 8.70 62 CYS A C 1
ATOM 491 O O . CYS A 1 62 ? 2.168 -26.778 -5.640 1.00 9.53 62 CYS A O 1
ATOM 494 N N . THR A 1 63 ? 0.691 -27.573 -4.135 1.00 9.21 63 THR A N 1
ATOM 495 C CA . THR A 1 63 ? 1.276 -26.732 -3.099 1.00 11.38 63 THR A CA 1
ATOM 496 C C . THR A 1 63 ? 2.654 -27.240 -2.696 1.00 11.08 63 THR A C 1
ATOM 497 O O . THR A 1 63 ? 3.533 -26.433 -2.354 1.00 12.07 63 THR A O 1
ATOM 501 N N . ASP A 1 64 ? 2.882 -28.556 -2.783 1.00 10.02 64 ASP A N 1
ATOM 502 C CA . ASP A 1 64 ? 4.225 -29.083 -2.575 1.00 10.68 64 ASP A CA 1
ATOM 503 C C . ASP A 1 64 ? 5.185 -28.592 -3.661 1.00 10.20 64 ASP A C 1
ATOM 504 O O . ASP A 1 64 ? 6.349 -28.289 -3.368 1.00 11.38 64 ASP A O 1
ATOM 509 N N . LEU A 1 65 ? 4.719 -28.493 -4.917 1.00 9.51 65 LEU A N 1
ATOM 510 C CA . LEU A 1 65 ? 5.569 -27.934 -5.968 1.00 9.43 65 LEU A CA 1
ATOM 511 C C . LEU A 1 65 ? 5.944 -26.496 -5.647 1.00 8.98 65 LEU A C 1
ATOM 512 O O . LEU A 1 65 ? 7.101 -26.095 -5.820 1.00 10.65 65 LEU A O 1
ATOM 517 N N . ILE A 1 66 ? 4.981 -25.707 -5.171 1.00 9.61 66 ILE A N 1
ATOM 518 C CA . ILE A 1 66 ? 5.271 -24.323 -4.796 1.00 10.41 66 ILE A CA 1
ATOM 519 C C . ILE A 1 66 ? 6.331 -24.282 -3.697 1.00 10.27 66 ILE A C 1
ATOM 520 O O . ILE A 1 66 ? 7.327 -23.547 -3.795 1.00 13.19 66 ILE A O 1
ATOM 525 N N . GLU A 1 67 ? 6.149 -25.087 -2.643 1.00 11.41 67 GLU A N 1
ATOM 526 C CA . GLU A 1 67 ? 7.113 -25.097 -1.545 1.00 10.79 67 GLU A CA 1
ATOM 527 C C . GLU A 1 67 ? 8.493 -25.558 -2.006 1.00 13.22 67 GLU A C 1
ATOM 528 O O . GLU A 1 67 ? 9.504 -25.177 -1.402 1.00 17.31 67 GLU A O 1
ATOM 534 N N . GLU A 1 68 ? 8.564 -26.368 -3.060 1.00 10.59 68 GLU A N 1
ATOM 535 C CA . GLU A 1 68 ? 9.835 -26.808 -3.619 1.00 11.76 68 GLU A CA 1
ATOM 536 C C . GLU A 1 68 ? 10.430 -25.803 -4.600 1.00 13.02 68 GLU A C 1
ATOM 537 O O . GLU A 1 68 ? 11.510 -26.064 -5.145 1.00 15.23 68 GLU A O 1
ATOM 543 N N . LYS A 1 69 ? 9.746 -24.680 -4.834 1.00 12.55 69 LYS A N 1
ATOM 544 C CA . LYS A 1 69 ? 10.126 -23.671 -5.834 1.00 12.13 69 LYS A CA 1
ATOM 545 C C . LYS A 1 69 ? 10.175 -24.259 -7.241 1.00 12.66 69 LYS A C 1
ATOM 546 O O . LYS A 1 69 ? 10.966 -23.837 -8.091 1.00 16.51 69 LYS A O 1
ATOM 552 N N . ASP A 1 70 ? 9.326 -25.242 -7.495 1.00 11.79 70 ASP A N 1
ATOM 553 C CA . ASP A 1 70 ? 9.247 -25.879 -8.805 1.00 10.75 70 ASP A CA 1
ATOM 554 C C . ASP A 1 70 ? 8.054 -25.320 -9.575 1.00 10.32 70 ASP A C 1
ATOM 555 O O . ASP A 1 70 ? 7.079 -26.015 -9.874 1.00 10.96 70 ASP A O 1
ATOM 560 N N . LEU A 1 71 ? 8.145 -24.024 -9.876 1.00 11.68 71 LEU A N 1
ATOM 561 C CA . LEU A 1 71 ? 7.060 -23.369 -10.594 1.00 11.45 71 LEU A CA 1
ATOM 562 C C . LEU A 1 71 ? 7.004 -23.811 -12.051 1.00 12.48 71 LEU A C 1
ATOM 563 O O . LEU A 1 71 ? 5.928 -23.777 -12.656 1.00 11.32 71 LEU A O 1
ATOM 568 N N . GLU A 1 72 ? 8.125 -24.247 -12.633 1.00 11.56 72 GLU A N 1
ATOM 569 C CA . GLU A 1 72 ? 8.063 -24.795 -13.987 1.00 14.74 72 GLU A CA 1
ATOM 570 C C . GLU A 1 72 ? 7.127 -25.998 -14.050 1.00 12.57 72 GLU A C 1
ATOM 571 O O . GLU A 1 72 ? 6.262 -26.090 -14.936 1.00 14.23 72 GLU A O 1
ATOM 577 N N . LYS A 1 73 ? 7.256 -26.920 -13.095 1.00 11.83 73 LYS A N 1
ATOM 578 C CA . LYS A 1 73 ? 6.377 -28.081 -13.101 1.00 11.86 73 LYS A CA 1
ATOM 579 C C . LYS A 1 73 ? 4.949 -27.693 -12.730 1.00 12.97 73 LYS A C 1
ATOM 580 O O . LYS A 1 73 ? 3.991 -28.221 -13.301 1.00 13.12 73 LYS A O 1
ATOM 586 N N . LEU A 1 74 ? 4.784 -26.751 -11.799 1.00 10.13 74 LEU A N 1
ATOM 587 C CA . LEU A 1 74 ? 3.441 -26.284 -11.465 1.00 9.83 74 LEU A CA 1
ATOM 588 C C . LEU A 1 74 ? 2.718 -25.764 -12.699 1.00 10.50 74 LEU A C 1
ATOM 589 O O . LEU A 1 74 ? 1.542 -26.080 -12.920 1.00 10.82 74 LEU A O 1
ATOM 594 N N . ASP A 1 75 ? 3.411 -24.975 -13.527 1.00 9.73 75 ASP A N 1
ATOM 595 C CA . ASP A 1 75 ? 2.791 -24.420 -14.727 1.00 9.44 75 ASP A CA 1
ATOM 596 C C . ASP A 1 75 ? 2.361 -25.522 -15.690 1.00 12.38 75 ASP A C 1
ATOM 597 O O . ASP A 1 75 ? 1.256 -25.476 -16.243 1.00 10.80 75 ASP A O 1
ATOM 602 N N . LEU A 1 76 ? 3.223 -26.517 -15.905 1.00 11.08 76 LEU A N 1
ATOM 603 C CA . LEU A 1 76 ? 2.881 -27.644 -16.771 1.00 12.77 76 LEU A CA 1
ATOM 604 C C . LEU A 1 76 ? 1.657 -28.391 -16.259 1.00 12.25 76 LEU A C 1
ATOM 605 O O . LEU A 1 76 ? 0.766 -28.745 -17.036 1.00 11.03 76 LEU A O 1
ATOM 610 N N . VAL A 1 77 ? 1.615 -28.664 -14.954 1.00 10.37 77 VAL A N 1
ATOM 611 C CA . VAL A 1 77 ? 0.525 -29.443 -14.375 1.00 9.53 77 VAL A CA 1
ATOM 612 C C . VAL A 1 77 ? -0.790 -28.675 -14.455 1.00 11.84 77 VAL A C 1
ATOM 613 O O . VAL A 1 77 ? -1.832 -29.234 -14.824 1.00 9.85 77 VAL A O 1
ATOM 617 N N . ILE A 1 78 ? -0.767 -27.388 -14.083 1.00 9.04 78 ILE A N 1
ATOM 618 C CA . ILE A 1 78 ? -1.976 -26.569 -14.132 1.00 9.12 78 ILE A CA 1
ATOM 619 C C . ILE A 1 78 ? -2.499 -26.458 -15.561 1.00 10.13 78 ILE A C 1
ATOM 620 O O . ILE A 1 78 ? -3.698 -26.608 -15.808 1.00 9.90 78 ILE A O 1
ATOM 625 N N . LYS A 1 79 ? -1.614 -26.204 -16.527 1.00 8.94 79 LYS A N 1
ATOM 626 C CA . LYS A 1 79 ? -2.059 -26.093 -17.913 1.00 9.13 79 LYS A CA 1
ATOM 627 C C . LYS A 1 79 ? -2.642 -27.406 -18.429 1.00 11.74 79 LYS A C 1
ATOM 628 O O . LYS A 1 79 ? -3.621 -27.400 -19.190 1.00 12.86 79 LYS A O 1
ATOM 634 N N . TYR A 1 80 ? -2.062 -28.543 -18.032 1.00 9.88 80 TYR A N 1
ATOM 635 C CA . TYR A 1 80 ? -2.576 -29.826 -18.496 1.00 9.45 80 TYR A CA 1
ATOM 636 C C . TYR A 1 80 ? -3.955 -30.098 -17.913 1.00 11.37 80 TYR A C 1
ATOM 637 O O . TYR A 1 80 ? -4.868 -30.538 -18.627 1.00 11.29 80 TYR A O 1
ATOM 646 N N . MET A 1 81 ? -4.130 -29.821 -16.619 1.00 9.27 81 MET A N 1
ATOM 647 C CA . MET A 1 81 ? -5.441 -30.020 -16.010 1.00 8.42 81 MET A CA 1
ATOM 648 C C . MET A 1 81 ? -6.455 -29.057 -16.592 1.00 9.65 81 MET A C 1
ATOM 649 O O . MET A 1 81 ? -7.620 -29.423 -16.789 1.00 9.54 81 MET A O 1
ATOM 654 N N . LYS A 1 82 ? -6.037 -27.813 -16.849 1.00 10.06 82 LYS A N 1
ATOM 655 C CA . LYS A 1 82 ? -6.941 -26.846 -17.465 1.00 8.67 82 LYS A CA 1
ATOM 656 C C . LYS A 1 82 ? -7.473 -27.376 -18.788 1.00 10.82 82 LYS A C 1
ATOM 657 O O . LYS A 1 82 ? -8.684 -27.345 -19.045 1.00 11.08 82 LYS A O 1
ATOM 663 N N . ARG A 1 83 ? -6.583 -27.908 -19.627 1.00 9.71 83 ARG A N 1
ATOM 664 C CA . ARG A 1 83 ? -6.993 -28.432 -20.925 1.00 11.01 83 ARG A CA 1
ATOM 665 C C . ARG A 1 83 ? -8.013 -29.556 -20.770 1.00 11.51 83 ARG A C 1
ATOM 666 O O . ARG A 1 83 ? -9.101 -29.515 -21.365 1.00 11.36 83 ARG A O 1
ATOM 674 N N . LEU A 1 84 ? -7.682 -30.573 -19.967 1.00 10.22 84 LEU A N 1
ATOM 675 C CA . LEU A 1 84 ? -8.537 -31.753 -19.907 1.00 10.85 84 LEU A CA 1
ATOM 676 C C . LEU A 1 84 ? -9.821 -31.486 -19.138 1.00 9.72 84 LEU A C 1
ATOM 677 O O . LEU A 1 84 ? -10.885 -31.985 -19.524 1.00 11.32 84 LEU A O 1
ATOM 682 N N . MET A 1 85 ? -9.752 -30.712 -18.052 1.00 9.05 85 MET A N 1
ATOM 683 C CA . MET A 1 85 ? -10.944 -30.506 -17.227 1.00 7.76 85 MET A CA 1
ATOM 684 C C . MET A 1 85 ? -11.908 -29.511 -17.862 1.00 10.78 85 MET A C 1
ATOM 685 O O . MET A 1 85 ? -13.125 -29.718 -17.814 1.00 10.56 85 MET A O 1
ATOM 690 N N . GLN A 1 86 ? -11.395 -28.424 -18.454 1.00 9.80 86 GLN A N 1
ATOM 691 C CA . GLN A 1 86 ? -12.295 -27.429 -19.026 1.00 11.40 86 GLN A CA 1
ATOM 692 C C . GLN A 1 86 ? -12.981 -27.917 -20.294 1.00 12.94 86 GLN A C 1
ATOM 693 O O . GLN A 1 86 ? -14.040 -27.388 -20.647 1.00 15.62 86 GLN A O 1
ATOM 699 N N . GLN A 1 87 ? -12.420 -28.911 -20.987 1.00 9.83 87 GLN A N 1
ATOM 700 C CA . GLN A 1 87 ? -13.075 -29.453 -22.171 1.00 10.83 87 GLN A CA 1
ATOM 701 C C . GLN A 1 87 ? -14.065 -30.561 -21.836 1.00 10.38 87 GLN A C 1
ATOM 702 O O . GLN A 1 87 ? -14.782 -31.028 -22.728 1.00 12.43 87 GLN A O 1
ATOM 708 N N . SER A 1 88 ? -14.130 -30.984 -20.579 1.00 9.37 88 SER A N 1
ATOM 709 C CA . SER A 1 88 ? -14.992 -32.100 -20.212 1.00 10.05 88 SER A CA 1
ATOM 710 C C . SER A 1 88 ? -16.463 -31.776 -20.435 1.00 11.21 88 SER A C 1
ATOM 711 O O . SER A 1 88 ? -16.927 -30.664 -20.156 1.00 12.58 88 SER A O 1
ATOM 714 N N . VAL A 1 89 ? -17.210 -32.786 -20.897 1.00 10.36 89 VAL A N 1
ATOM 715 C CA . VAL A 1 89 ? -18.665 -32.668 -20.963 1.00 10.19 89 VAL A CA 1
ATOM 716 C C . VAL A 1 89 ? -19.323 -32.821 -19.601 1.00 13.04 89 VAL A C 1
ATOM 717 O O . VAL A 1 89 ? -20.536 -32.598 -19.481 1.00 15.61 89 VAL A O 1
ATOM 721 N N . GLU A 1 90 ? -18.571 -33.198 -18.570 1.00 11.65 90 GLU A N 1
ATOM 722 C CA . GLU A 1 90 ? -19.098 -33.285 -17.210 1.00 13.38 90 GLU A CA 1
ATOM 723 C C . GLU A 1 90 ? -18.864 -31.965 -16.483 1.00 11.03 90 GLU A C 1
ATOM 724 O O . GLU A 1 90 ? -17.709 -31.561 -16.280 1.00 13.48 90 GLU A O 1
ATOM 730 N N . SER A 1 91 ? -19.951 -31.302 -16.065 1.00 14.76 91 SER A N 1
ATOM 731 C CA . SER A 1 91 ? -19.815 -30.019 -15.377 1.00 16.26 91 SER A CA 1
ATOM 732 C C . SER A 1 91 ? -18.955 -30.118 -14.117 1.00 16.07 91 SER A C 1
ATOM 733 O O . SER A 1 91 ? -18.285 -29.144 -13.749 1.00 14.50 91 SER A O 1
ATOM 736 N N . VAL A 1 92 ? -18.945 -31.271 -13.443 1.00 11.00 92 VAL A N 1
ATOM 737 C CA . VAL A 1 92 ? -18.189 -31.352 -12.198 1.00 10.38 92 VAL A CA 1
ATOM 738 C C . VAL A 1 92 ? -16.699 -31.183 -12.461 1.00 12.99 92 VAL A C 1
ATOM 739 O O . VAL A 1 92 ? -15.973 -30.658 -11.610 1.00 12.73 92 VAL A O 1
ATOM 743 N N . TRP A 1 93 ? -16.216 -31.587 -13.640 1.00 10.44 93 TRP A N 1
ATOM 744 C CA . TRP A 1 93 ? -14.789 -31.436 -13.891 1.00 10.34 93 TRP A CA 1
ATOM 745 C C . TRP A 1 93 ? -14.410 -29.976 -14.093 1.00 10.65 93 TRP A C 1
ATOM 746 O O . TRP A 1 93 ? -13.318 -29.558 -13.682 1.00 10.15 93 TRP A O 1
ATOM 757 N N . ASN A 1 94 ? -15.286 -29.177 -14.698 1.00 12.16 94 ASN A N 1
ATOM 758 C CA . ASN A 1 94 ? -15.000 -27.752 -14.772 1.00 12.66 94 ASN A CA 1
ATOM 759 C C . ASN A 1 94 ? -14.962 -27.133 -13.382 1.00 14.59 94 ASN A C 1
ATOM 760 O O . ASN A 1 94 ? -14.077 -26.322 -13.079 1.00 16.33 94 ASN A O 1
ATOM 765 N N . MET A 1 95 ? -15.893 -27.536 -12.508 1.00 12.85 95 MET A N 1
ATOM 766 C CA . MET A 1 95 ? -15.920 -27.046 -11.134 1.00 11.29 95 MET A CA 1
ATOM 767 C C . MET A 1 95 ? -14.687 -27.491 -10.357 1.00 13.63 95 MET A C 1
ATOM 768 O O . MET A 1 95 ? -14.148 -26.733 -9.536 1.00 13.46 95 MET A O 1
ATOM 773 N N . ALA A 1 96 ? -14.242 -28.730 -10.583 1.00 10.39 96 ALA A N 1
ATOM 774 C CA . ALA A 1 96 ? -13.019 -29.195 -9.940 1.00 9.50 96 ALA A CA 1
ATOM 775 C C . ALA A 1 96 ? -11.818 -28.348 -10.343 1.00 9.03 96 ALA A C 1
ATOM 776 O O . ALA A 1 96 ? -10.983 -28.001 -9.492 1.00 10.22 96 ALA A O 1
ATOM 778 N N . PHE A 1 97 ? -11.709 -28.004 -11.631 1.00 8.00 97 PHE A N 1
ATOM 779 C CA . PHE A 1 97 ? -10.581 -27.176 -12.052 1.00 8.75 97 PHE A CA 1
ATOM 780 C C . PHE A 1 97 ? -10.628 -25.801 -11.391 1.00 9.48 97 PHE A C 1
ATOM 781 O O . PHE A 1 97 ? -9.593 -25.290 -10.936 1.00 9.50 97 PHE A O 1
ATOM 789 N N . ASP A 1 98 ? -11.809 -25.180 -11.349 1.00 9.49 98 ASP A N 1
ATOM 790 C CA . ASP A 1 98 ? -11.927 -23.893 -10.673 1.00 11.87 98 ASP A CA 1
ATOM 791 C C . ASP A 1 98 ? -11.471 -23.994 -9.231 1.00 10.74 98 ASP A C 1
ATOM 792 O O . ASP A 1 98 ? -10.778 -23.100 -8.734 1.00 11.32 98 ASP A O 1
ATOM 797 N N . PHE A 1 99 ? -11.870 -25.069 -8.536 1.00 9.57 99 PHE A N 1
ATOM 798 C CA . PHE A 1 99 ? -11.487 -25.250 -7.139 1.00 10.57 99 PHE A CA 1
ATOM 799 C C . PHE A 1 99 ? -9.982 -25.429 -7.006 1.00 10.12 99 PHE A C 1
ATOM 800 O O . PHE A 1 99 ? -9.343 -24.819 -6.148 1.00 9.19 99 PHE A O 1
ATOM 808 N N . ILE A 1 100 ? -9.397 -26.271 -7.851 1.00 9.76 100 ILE A N 1
ATOM 809 C CA . ILE A 1 100 ? -7.956 -26.494 -7.792 1.00 7.79 100 ILE A CA 1
ATOM 810 C C . ILE A 1 100 ? -7.209 -25.193 -8.069 1.00 8.24 100 ILE A C 1
ATOM 811 O O . ILE A 1 100 ? -6.304 -24.797 -7.320 1.00 8.79 100 ILE A O 1
ATOM 816 N N . LEU A 1 101 ? -7.590 -24.495 -9.140 1.00 8.52 101 LEU A N 1
ATOM 817 C CA . LEU A 1 101 ? -6.880 -23.267 -9.489 1.00 7.12 101 LEU A CA 1
ATOM 818 C C . LEU A 1 101 ? -7.013 -22.218 -8.394 1.00 8.48 101 LEU A C 1
ATOM 819 O O . LEU A 1 101 ? -6.030 -21.551 -8.042 1.00 9.52 101 LEU A O 1
ATOM 824 N N A ASP A 1 102 ? -8.221 -22.048 -7.848 0.51 10.49 102 ASP A N 1
ATOM 825 N N B ASP A 1 102 ? -8.216 -22.060 -7.833 0.49 10.28 102 ASP A N 1
ATOM 826 C CA A ASP A 1 102 ? -8.413 -21.036 -6.815 0.51 11.26 102 ASP A CA 1
ATOM 827 C CA B ASP A 1 102 ? -8.413 -21.033 -6.816 0.49 11.22 102 ASP A CA 1
ATOM 828 C C A ASP A 1 102 ? -7.540 -21.321 -5.606 0.51 10.67 102 ASP A C 1
ATOM 829 C C B ASP A 1 102 ? -7.573 -21.315 -5.581 0.49 10.25 102 ASP A C 1
ATOM 830 O O A ASP A 1 102 ? -6.880 -20.416 -5.077 0.51 10.48 102 ASP A O 1
ATOM 831 O O B ASP A 1 102 ? -6.976 -20.399 -5.002 0.49 12.69 102 ASP A O 1
ATOM 840 N N . ASN A 1 103 ? -7.498 -22.581 -5.174 1.00 9.93 103 ASN A N 1
ATOM 841 C CA . ASN A 1 103 ? -6.703 -22.928 -4.007 1.00 12.32 103 ASN A CA 1
ATOM 842 C C . ASN A 1 103 ? -5.216 -22.778 -4.284 1.00 11.35 103 ASN A C 1
ATOM 843 O O . ASN A 1 103 ? -4.467 -22.282 -3.431 1.00 12.84 103 ASN A O 1
ATOM 848 N N . VAL A 1 104 ? -4.767 -23.176 -5.472 1.00 9.09 104 VAL A N 1
ATOM 849 C CA . VAL A 1 104 ? -3.356 -23.040 -5.803 1.00 8.56 104 VAL A CA 1
ATOM 850 C C . VAL A 1 104 ? -2.960 -21.573 -5.880 1.00 11.04 104 VAL A C 1
ATOM 851 O O . VAL A 1 104 ? -1.885 -21.183 -5.407 1.00 12.64 104 VAL A O 1
ATOM 855 N N . GLN A 1 105 ? -3.820 -20.723 -6.454 1.00 9.93 105 GLN A N 1
ATOM 856 C CA . GLN A 1 105 ? -3.474 -19.311 -6.556 1.00 10.40 105 GLN A CA 1
ATOM 857 C C . GLN A 1 105 ? -3.443 -18.624 -5.195 1.00 11.40 105 GLN A C 1
ATOM 858 O O . GLN A 1 105 ? -2.621 -17.728 -4.990 1.00 12.56 105 GLN A O 1
ATOM 864 N N . VAL A 1 106 ? -4.291 -19.032 -4.246 1.00 9.85 106 VAL A N 1
ATOM 865 C CA . VAL A 1 106 ? -4.184 -18.479 -2.896 1.00 10.76 106 VAL A CA 1
ATOM 866 C C . VAL A 1 106 ? -2.838 -18.842 -2.286 1.00 13.80 106 VAL A C 1
ATOM 867 O O . VAL A 1 106 ? -2.137 -17.988 -1.725 1.00 12.28 106 VAL A O 1
ATOM 871 N N . VAL A 1 107 ? -2.446 -20.112 -2.404 1.00 11.91 107 VAL A N 1
ATOM 872 C CA . VAL A 1 107 ? -1.171 -20.548 -1.838 1.00 10.86 107 VAL A CA 1
ATOM 873 C C . VAL A 1 107 ? 0.002 -19.815 -2.486 1.00 12.73 107 VAL A C 1
ATOM 874 O O . VAL A 1 107 ? 0.943 -19.390 -1.803 1.00 12.50 107 VAL A O 1
ATOM 878 N N . LEU A 1 108 ? -0.021 -19.666 -3.813 1.00 10.86 108 LEU A N 1
ATOM 879 C CA . LEU A 1 108 ? 1.059 -18.969 -4.502 1.00 12.66 108 LEU A CA 1
ATOM 880 C C . LEU A 1 108 ? 1.137 -17.517 -4.046 1.00 12.90 108 LEU A C 1
ATOM 881 O O . LEU A 1 108 ? 2.218 -17.000 -3.730 1.00 15.45 108 LEU A O 1
ATOM 886 N N . GLN A 1 109 ? -0.015 -16.849 -3.982 1.00 11.70 109 GLN A N 1
ATOM 887 C CA . GLN A 1 109 ? -0.045 -15.444 -3.605 1.00 13.62 109 GLN A CA 1
ATOM 888 C C . GLN A 1 109 ? 0.481 -15.251 -2.194 1.00 14.96 109 GLN A C 1
ATOM 889 O O . GLN A 1 109 ? 1.282 -14.343 -1.938 1.00 15.04 109 GLN A O 1
ATOM 895 N N . GLN A 1 110 ? 0.064 -16.108 -1.266 1.00 11.51 110 GLN A N 1
ATOM 896 C CA . GLN A 1 110 ? 0.522 -15.953 0.111 1.00 12.02 110 GLN A CA 1
ATOM 897 C C . GLN A 1 110 ? 1.992 -16.323 0.258 1.00 14.80 110 GLN A C 1
ATOM 898 O O . GLN A 1 110 ? 2.734 -15.648 0.982 1.00 14.77 110 GLN A O 1
ATOM 904 N N . THR A 1 111 ? 2.430 -17.399 -0.404 1.00 13.17 111 THR A N 1
ATOM 905 C CA . THR A 1 111 ? 3.838 -17.774 -0.346 1.00 12.61 111 THR A CA 1
ATOM 906 C C . THR A 1 111 ? 4.725 -16.626 -0.799 1.00 13.72 111 THR A C 1
ATOM 907 O O . THR A 1 111 ? 5.778 -16.361 -0.198 1.00 12.94 111 THR A O 1
ATOM 911 N N . TYR A 1 112 ? 4.311 -15.927 -1.855 1.00 13.96 112 TYR A N 1
ATOM 912 C CA . TYR A 1 112 ? 5.033 -14.774 -2.378 1.00 12.63 112 TYR A CA 1
ATOM 913 C C . TYR A 1 112 ? 4.376 -13.461 -1.980 1.00 13.63 112 TYR A C 1
ATOM 914 O O . TYR A 1 112 ? 4.452 -12.475 -2.716 1.00 13.72 112 TYR A O 1
ATOM 923 N N . GLY A 1 113 ? 3.768 -13.428 -0.792 1.00 14.10 113 GLY A N 1
ATOM 924 C CA . GLY A 1 113 ? 3.085 -12.229 -0.341 1.00 14.94 113 GLY A CA 1
ATOM 925 C C . GLY A 1 113 ? 3.979 -11.009 -0.267 1.00 16.24 113 GLY A C 1
ATOM 926 O O . GLY A 1 113 ? 3.517 -9.891 -0.494 1.00 16.44 113 GLY A O 1
ATOM 927 N N . SER A 1 114 ? 5.258 -11.200 0.053 1.00 13.95 114 SER A N 1
ATOM 928 C CA . SER A 1 114 ? 6.173 -10.073 0.169 1.00 13.26 114 SER A CA 1
ATOM 929 C C . SER A 1 114 ? 6.766 -9.664 -1.167 1.00 14.11 114 SER A C 1
ATOM 930 O O . SER A 1 114 ? 7.391 -8.599 -1.243 1.00 16.74 114 SER A O 1
ATOM 933 N N . THR A 1 115 ? 6.579 -10.477 -2.205 1.00 12.84 115 THR A N 1
ATOM 934 C CA . THR A 1 115 ? 7.185 -10.284 -3.515 1.00 11.58 115 THR A CA 1
ATOM 935 C C . THR A 1 115 ? 6.199 -9.828 -4.578 1.00 11.26 115 THR A C 1
ATOM 936 O O . THR A 1 115 ? 6.551 -8.995 -5.425 1.00 12.17 115 THR A O 1
ATOM 940 N N . LEU A 1 116 ? 4.978 -10.359 -4.574 1.00 12.39 116 LEU A N 1
ATOM 941 C CA . LEU A 1 116 ? 4.023 -10.164 -5.652 1.00 11.54 116 LEU A CA 1
ATOM 942 C C . LEU A 1 116 ? 2.809 -9.395 -5.163 1.00 13.33 116 LEU A C 1
ATOM 943 O O . LEU A 1 116 ? 2.337 -9.599 -4.040 1.00 14.68 116 LEU A O 1
ATOM 948 N N . LYS A 1 117 ? 2.299 -8.526 -6.027 1.00 13.84 117 LYS A N 1
ATOM 949 C CA . LYS A 1 117 ? 1.023 -7.860 -5.814 1.00 16.22 117 LYS A CA 1
ATOM 950 C C . LYS A 1 117 ? 0.072 -8.354 -6.897 1.00 13.39 117 LYS A C 1
ATOM 951 O O . LYS A 1 117 ? 0.337 -8.180 -8.089 1.00 15.33 117 LYS A O 1
ATOM 954 N N . VAL A 1 118 ? -1.014 -9.000 -6.496 1.00 21.16 118 VAL A N 1
ATOM 955 C CA . VAL A 1 118 ? -1.971 -9.490 -7.480 1.00 19.04 118 VAL A CA 1
ATOM 956 C C . VAL A 1 118 ? -2.844 -8.325 -7.917 1.00 22.01 118 VAL A C 1
ATOM 957 O O . VAL A 1 118 ? -3.378 -7.588 -7.084 1.00 25.89 118 VAL A O 1
ATOM 961 N N . THR A 1 119 ? -2.969 -8.146 -9.223 1.00 22.48 119 THR A N 1
ATOM 962 C CA . THR A 1 119 ? -3.661 -6.988 -9.767 1.00 26.20 119 THR A CA 1
ATOM 963 C C . THR A 1 119 ? -5.156 -7.063 -9.493 1.00 33.91 119 THR A C 1
ATOM 964 O O . THR A 1 119 ? -5.761 -8.127 -9.591 1.00 32.16 119 THR A O 1
ATOM 969 N N . MET B 1 3 ? 33.777 2.311 -29.613 1.00 60.04 3 MET B N 1
ATOM 970 C CA . MET B 1 3 ? 32.568 2.349 -28.797 1.00 53.58 3 MET B CA 1
ATOM 971 C C . MET B 1 3 ? 31.729 1.097 -29.011 1.00 43.04 3 MET B C 1
ATOM 972 O O . MET B 1 3 ? 31.329 0.780 -30.132 1.00 35.73 3 MET B O 1
ATOM 977 N N . LYS B 1 4 ? 31.456 0.387 -27.922 1.00 36.19 4 LYS B N 1
ATOM 978 C CA . LYS B 1 4 ? 30.761 -0.884 -28.014 1.00 30.39 4 LYS B CA 1
ATOM 979 C C . LYS B 1 4 ? 30.007 -1.125 -26.719 1.00 22.38 4 LYS B C 1
ATOM 980 O O . LYS B 1 4 ? 30.395 -0.641 -25.652 1.00 24.73 4 LYS B O 1
ATOM 986 N N . SER B 1 5 ? 28.908 -1.862 -26.837 1.00 21.27 5 SER B N 1
ATOM 987 C CA . SER B 1 5 ? 28.100 -2.222 -25.689 1.00 17.77 5 SER B CA 1
ATOM 988 C C . SER B 1 5 ? 28.958 -2.857 -24.601 1.00 14.27 5 SER B C 1
ATOM 989 O O . SER B 1 5 ? 29.855 -3.660 -24.877 1.00 15.57 5 SER B O 1
ATOM 992 N N . PHE B 1 6 ? 28.683 -2.466 -23.358 1.00 13.16 6 PHE B N 1
ATOM 993 C CA . PHE B 1 6 ? 29.389 -3.024 -22.211 1.00 12.80 6 PHE B CA 1
ATOM 994 C C . PHE B 1 6 ? 29.225 -4.538 -22.141 1.00 15.27 6 PHE B C 1
ATOM 995 O O . PHE B 1 6 ? 30.201 -5.270 -21.970 1.00 15.45 6 PHE B O 1
ATOM 1003 N N . PHE B 1 7 ? 27.988 -5.031 -22.255 1.00 12.09 7 PHE B N 1
ATOM 1004 C CA . PHE B 1 7 ? 27.780 -6.475 -22.161 1.00 12.04 7 PHE B CA 1
ATOM 1005 C C . PHE B 1 7 ? 28.233 -7.211 -23.417 1.00 15.18 7 PHE B C 1
ATOM 1006 O O . PHE B 1 7 ? 28.645 -8.373 -23.331 1.00 14.41 7 PHE B O 1
ATOM 1014 N N . ASP B 1 8 ? 28.192 -6.561 -24.578 1.00 15.02 8 ASP B N 1
ATOM 1015 C C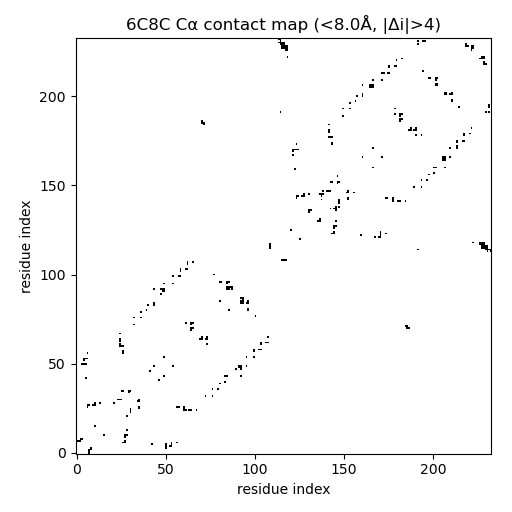A . ASP B 1 8 ? 28.743 -7.181 -25.783 1.00 15.36 8 ASP B CA 1
ATOM 1016 C C . ASP B 1 8 ? 30.238 -7.429 -25.641 1.00 17.17 8 ASP B C 1
ATOM 1017 O O . ASP B 1 8 ? 30.745 -8.475 -26.066 1.00 19.04 8 ASP B O 1
ATOM 1022 N N . LYS B 1 9 ? 30.964 -6.465 -25.068 1.00 16.21 9 LYS B N 1
ATOM 1023 C CA . LYS B 1 9 ? 32.388 -6.655 -24.839 1.00 17.57 9 LYS B CA 1
ATOM 1024 C C . LYS B 1 9 ? 32.634 -7.845 -23.921 1.00 16.67 9 LYS B C 1
ATOM 1025 O O . LYS B 1 9 ? 33.519 -8.664 -24.184 1.00 18.49 9 LYS B O 1
ATOM 1029 N N . LYS B 1 10 ? 31.845 -7.976 -22.849 1.00 16.82 10 LYS B N 1
ATOM 1030 C CA . LYS B 1 10 ? 32.012 -9.130 -21.969 1.00 15.74 10 LYS B CA 1
ATOM 1031 C C . LYS B 1 10 ? 31.772 -10.433 -22.720 1.00 18.34 10 LYS B C 1
ATOM 1032 O O . LYS B 1 10 ? 32.546 -11.393 -22.587 1.00 18.68 10 LYS B O 1
ATOM 1038 N N . ARG B 1 11 ? 30.708 -10.475 -23.525 1.00 15.49 11 ARG B N 1
ATOM 1039 C CA . ARG B 1 11 ? 30.365 -11.693 -24.254 1.00 16.03 11 ARG B CA 1
ATOM 1040 C C . ARG B 1 11 ? 31.421 -12.036 -25.294 1.00 19.19 11 ARG B C 1
ATOM 1041 O O . ARG B 1 11 ? 31.790 -13.206 -25.446 1.00 19.27 11 ARG B O 1
ATOM 1049 N N . SER B 1 12 ? 31.918 -11.033 -26.019 1.00 18.56 12 SER B N 1
ATOM 1050 C CA . SER B 1 12 ? 32.952 -11.283 -27.016 1.00 19.75 12 SER B CA 1
ATOM 1051 C C . SER B 1 12 ? 34.244 -11.748 -26.364 1.00 20.28 12 SER B C 1
ATOM 1052 O O . SER B 1 12 ? 34.915 -12.647 -26.882 1.00 23.04 12 SER B O 1
ATOM 1055 N N . GLU B 1 13 ? 34.614 -11.143 -25.231 1.00 19.86 13 GLU B N 1
ATOM 1056 C CA . GLU B 1 13 ? 35.808 -11.585 -24.512 1.00 20.99 13 GLU B CA 1
ATOM 1057 C C . GLU B 1 13 ? 35.668 -13.034 -24.066 1.00 19.90 13 GLU B C 1
ATOM 1058 O O . GLU B 1 13 ? 36.616 -13.825 -24.177 1.00 20.87 13 GLU B O 1
ATOM 1060 N N . ARG B 1 14 ? 34.476 -13.406 -23.583 1.00 20.56 14 ARG B N 1
ATOM 1061 C CA . ARG B 1 14 ? 34.233 -14.790 -23.189 1.00 18.64 14 ARG B CA 1
ATOM 1062 C C . ARG B 1 14 ? 34.419 -15.744 -24.362 1.00 19.89 14 ARG B C 1
ATOM 1063 O O . ARG B 1 14 ? 35.046 -16.793 -24.212 1.00 20.53 14 ARG B O 1
ATOM 1071 N N . ILE B 1 15 ? 33.888 -15.396 -25.537 1.00 20.62 15 ILE B N 1
ATOM 1072 C CA . ILE B 1 15 ? 33.980 -16.294 -26.690 1.00 21.44 15 ILE B CA 1
ATOM 1073 C C . ILE B 1 15 ? 35.428 -16.466 -27.117 1.00 23.95 15 ILE B C 1
ATOM 1074 O O . ILE B 1 15 ? 35.859 -17.568 -27.495 1.00 25.75 15 ILE B O 1
ATOM 1079 N N A SER B 1 16 ? 36.214 -15.387 -27.066 0.35 30.17 16 SER B N 1
ATOM 1080 N N B SER B 1 16 ? 36.215 -15.391 -27.060 0.65 28.81 16 SER B N 1
ATOM 1081 C CA A SER B 1 16 ? 37.632 -15.486 -27.386 0.35 35.16 16 SER B CA 1
ATOM 1082 C CA B SER B 1 16 ? 37.629 -15.499 -27.395 0.65 34.34 16 SER B CA 1
ATOM 1083 C C A SER B 1 16 ? 38.366 -16.429 -26.443 0.35 35.77 16 SER B C 1
ATOM 1084 C C B SER B 1 16 ? 38.374 -16.419 -26.437 0.65 35.72 16 SER B C 1
ATOM 1085 O O A SER B 1 16 ? 39.434 -16.939 -26.799 0.35 36.96 16 SER B O 1
ATOM 1086 O O B SER B 1 16 ? 39.459 -16.905 -26.778 0.65 35.29 16 SER B O 1
ATOM 1091 N N . ASN B 1 17 ? 37.819 -16.675 -25.254 1.00 30.65 17 ASN B N 1
ATOM 1092 C CA . ASN B 1 17 ? 38.412 -17.589 -24.289 1.00 32.63 17 ASN B CA 1
ATOM 1093 C C . ASN B 1 17 ? 37.706 -18.938 -24.250 1.00 31.88 17 ASN B C 1
ATOM 1094 O O . ASN B 1 17 ? 37.946 -19.729 -23.331 1.00 35.58 17 ASN B O 1
ATOM 1099 N N . GLY B 1 18 ? 36.845 -19.220 -25.223 1.00 21.50 18 GLY B N 1
ATOM 1100 C CA . GLY B 1 18 ? 36.209 -20.519 -25.312 1.00 20.16 18 GLY B CA 1
ATOM 1101 C C . GLY B 1 18 ? 34.911 -20.650 -24.556 1.00 20.38 18 GLY B C 1
ATOM 1102 O O . GLY B 1 18 ? 34.447 -21.775 -24.344 1.00 19.08 18 GLY B O 1
ATOM 1103 N N . GLY B 1 19 ? 34.308 -19.539 -24.141 1.00 18.67 19 GLY B N 1
ATOM 1104 C CA . GLY B 1 19 ? 33.072 -19.589 -23.395 1.00 16.42 19 GLY B CA 1
ATOM 1105 C C . GLY B 1 19 ? 31.896 -19.120 -24.223 1.00 13.64 19 GLY B C 1
ATOM 1106 O O . GLY B 1 19 ? 31.885 -17.996 -24.737 1.00 18.71 19 GLY B O 1
ATOM 1107 N N . PHE B 1 20 ? 30.904 -19.979 -24.363 1.00 13.15 20 PHE B N 1
ATOM 1108 C CA . PHE B 1 20 ? 29.698 -19.679 -25.121 1.00 10.81 20 PHE B CA 1
ATOM 1109 C C . PHE B 1 20 ? 28.524 -19.578 -24.147 1.00 12.30 20 PHE B C 1
ATOM 1110 O O . PHE B 1 20 ? 28.677 -19.741 -22.931 1.00 13.41 20 PHE B O 1
ATOM 1118 N N . ARG B 1 21 ? 27.342 -19.307 -24.684 1.00 11.11 21 ARG B N 1
ATOM 1119 C CA . ARG B 1 21 ? 26.186 -19.005 -23.842 1.00 12.48 21 ARG B CA 1
ATOM 1120 C C . ARG B 1 21 ? 25.882 -20.154 -22.883 1.00 13.08 21 ARG B C 1
ATOM 1121 O O . ARG B 1 21 ? 25.780 -21.309 -23.320 1.00 11.95 21 ARG B O 1
ATOM 1129 N N . PRO B 1 22 ? 25.736 -19.889 -21.588 1.00 10.19 22 PRO B N 1
ATOM 1130 C CA . PRO B 1 22 ? 25.240 -20.924 -20.671 1.00 12.24 22 PRO B CA 1
ATOM 1131 C C . PRO B 1 22 ? 23.828 -21.345 -21.037 1.00 11.59 22 PRO B C 1
ATOM 1132 O O . PRO B 1 22 ? 23.058 -20.575 -21.604 1.00 14.28 22 PRO B O 1
ATOM 1136 N N . ALA B 1 23 ? 23.478 -22.583 -20.689 1.00 15.01 23 ALA B N 1
ATOM 1137 C CA . ALA B 1 23 ? 22.107 -23.025 -20.922 1.00 11.35 23 ALA B CA 1
ATOM 1138 C C . ALA B 1 23 ? 21.123 -22.262 -20.037 1.00 18.70 23 ALA B C 1
ATOM 1139 O O . ALA B 1 23 ? 20.021 -21.921 -20.481 1.00 21.31 23 ALA B O 1
ATOM 1141 N N . ALA B 1 24 ? 21.519 -21.930 -18.834 1.00 13.30 24 ALA B N 1
ATOM 1142 C CA . ALA B 1 24 ? 20.646 -21.259 -17.882 1.00 15.03 24 ALA B CA 1
ATOM 1143 C C . ALA B 1 24 ? 20.553 -19.763 -18.187 1.00 13.72 24 ALA B C 1
ATOM 1144 O O . ALA B 1 24 ? 21.487 -19.191 -18.755 1.00 12.64 24 ALA B O 1
ATOM 1146 N N . PRO B 1 25 ? 19.444 -19.112 -17.813 1.00 11.19 25 PRO B N 1
ATOM 1147 C CA . PRO B 1 25 ? 19.353 -17.652 -17.960 1.00 10.11 25 PRO B CA 1
ATOM 1148 C C . PRO B 1 25 ? 20.590 -16.977 -17.396 1.00 9.33 25 PRO B C 1
ATOM 1149 O O . PRO B 1 25 ? 21.061 -17.305 -16.304 1.00 11.65 25 PRO B O 1
ATOM 1153 N N . ASN B 1 26 ? 21.135 -16.037 -18.160 1.00 8.19 26 ASN B N 1
ATOM 1154 C CA . ASN B 1 26 ? 22.415 -15.454 -17.807 1.00 9.31 26 ASN B CA 1
ATOM 1155 C C . ASN B 1 26 ? 22.507 -14.055 -18.382 1.00 9.42 26 ASN B C 1
ATOM 1156 O O . ASN B 1 26 ? 21.857 -13.732 -19.379 1.00 9.36 26 ASN B O 1
ATOM 1161 N N . LEU B 1 27 ? 23.346 -13.242 -17.760 1.00 8.06 27 LEU B N 1
ATOM 1162 C CA . LEU B 1 27 ? 23.655 -11.901 -18.241 1.00 8.15 27 LEU B CA 1
ATOM 1163 C C . LEU B 1 27 ? 25.108 -11.946 -18.710 1.00 9.66 27 LEU B C 1
ATOM 1164 O O . LEU B 1 27 ? 26.027 -11.980 -17.892 1.00 10.29 27 LEU B O 1
ATOM 1169 N N . ALA B 1 28 ? 25.303 -11.990 -20.028 1.00 10.54 28 ALA B N 1
ATOM 1170 C CA . ALA B 1 28 ? 26.635 -12.051 -20.637 1.00 10.40 28 ALA B CA 1
ATOM 1171 C C . ALA B 1 28 ? 27.497 -13.146 -20.012 1.00 11.38 28 ALA B C 1
ATOM 1172 O O . ALA B 1 28 ? 28.697 -12.969 -19.791 1.00 14.49 28 ALA B O 1
ATOM 1174 N N . GLY B 1 29 ? 26.878 -14.285 -19.723 1.00 10.43 29 GLY B N 1
ATOM 1175 C CA . GLY B 1 29 ? 27.565 -15.444 -19.209 1.00 10.99 29 GLY B CA 1
ATOM 1176 C C . GLY B 1 29 ? 27.465 -15.620 -17.708 1.00 11.89 29 GLY B C 1
ATOM 1177 O O . GLY B 1 29 ? 27.716 -16.725 -17.209 1.00 16.23 29 GLY B O 1
ATOM 1178 N N . ALA B 1 30 ? 27.098 -14.575 -16.977 1.00 10.05 30 ALA B N 1
ATOM 1179 C CA . ALA B 1 30 ? 26.956 -14.680 -15.526 1.00 8.92 30 ALA B CA 1
ATOM 1180 C C . ALA B 1 30 ? 25.633 -15.355 -15.186 1.00 9.64 30 ALA B C 1
ATOM 1181 O O . ALA B 1 30 ? 24.567 -14.886 -15.607 1.00 9.69 30 ALA B O 1
ATOM 1183 N N . VAL B 1 31 ? 25.695 -16.448 -14.419 1.00 11.78 31 VAL B N 1
ATOM 1184 C CA . VAL B 1 31 ? 24.510 -17.220 -14.037 1.00 12.15 31 VAL B CA 1
ATOM 1185 C C . VAL B 1 31 ? 24.212 -17.076 -12.546 1.00 11.81 31 VAL B C 1
ATOM 1186 O O . VAL B 1 31 ? 23.105 -16.691 -12.157 1.00 12.37 31 VAL B O 1
ATOM 1190 N N . GLU B 1 32 ? 25.168 -17.415 -11.699 1.00 15.06 32 GLU B N 1
ATOM 1191 C CA . GLU B 1 32 ? 24.955 -17.297 -10.268 1.00 14.86 32 GLU B CA 1
ATOM 1192 C C . GLU B 1 32 ? 24.761 -15.836 -9.888 1.00 11.41 32 GLU B C 1
ATOM 1193 O O . GLU B 1 32 ? 25.394 -14.941 -10.456 1.00 13.36 32 GLU B O 1
ATOM 1199 N N . PHE B 1 33 ? 23.863 -15.595 -8.928 1.00 14.32 33 PHE B N 1
ATOM 1200 C CA . PHE B 1 33 ? 23.614 -14.228 -8.483 1.00 11.92 33 PHE B CA 1
ATOM 1201 C C . PHE B 1 33 ? 24.906 -13.523 -8.077 1.00 13.90 33 PHE B C 1
ATOM 1202 O O . PHE B 1 33 ? 25.077 -12.330 -8.355 1.00 13.43 33 PHE B O 1
ATOM 1210 N N . SER B 1 34 ? 25.845 -14.246 -7.450 1.00 13.39 34 SER B N 1
ATOM 1211 C CA . SER B 1 34 ? 27.112 -13.625 -7.066 1.00 13.30 34 SER B CA 1
ATOM 1212 C C . SER B 1 34 ? 27.839 -13.046 -8.274 1.00 14.70 34 SER B C 1
ATOM 1213 O O . SER B 1 34 ? 28.392 -11.940 -8.206 1.00 17.50 34 SER B O 1
ATOM 1216 N N . ASP B 1 35 ? 27.819 -13.753 -9.405 1.00 14.89 35 ASP B N 1
ATOM 1217 C CA . ASP B 1 35 ? 28.500 -13.236 -10.586 1.00 14.79 35 ASP B CA 1
ATOM 1218 C C . ASP B 1 35 ? 27.685 -12.142 -11.273 1.00 10.31 35 ASP B C 1
ATOM 1219 O O . ASP B 1 35 ? 28.260 -11.190 -11.811 1.00 13.98 35 ASP B O 1
ATOM 1224 N N . VAL B 1 36 ? 26.355 -12.274 -11.276 1.00 9.12 36 VAL B N 1
ATOM 1225 C CA . VAL B 1 36 ? 25.488 -11.238 -11.842 1.00 10.12 36 VAL B CA 1
ATOM 1226 C C . VAL B 1 36 ? 25.664 -9.919 -11.093 1.00 10.40 36 VAL B C 1
ATOM 1227 O O . VAL B 1 36 ? 25.737 -8.845 -11.707 1.00 10.16 36 VAL B O 1
ATOM 1231 N N . LYS B 1 37 ? 25.714 -9.983 -9.759 1.00 12.31 37 LYS B N 1
ATOM 1232 C CA . LYS B 1 37 ? 25.961 -8.792 -8.946 1.00 11.62 37 LYS B CA 1
ATOM 1233 C C . LYS B 1 37 ? 27.247 -8.099 -9.358 1.00 11.55 37 LYS B C 1
ATOM 1234 O O . LYS B 1 37 ? 27.276 -6.873 -9.533 1.00 13.89 37 LYS B O 1
ATOM 1240 N N . THR B 1 38 ? 28.334 -8.867 -9.467 1.00 13.43 38 THR B N 1
ATOM 1241 C CA . THR B 1 38 ? 29.637 -8.288 -9.765 1.00 14.14 38 THR B CA 1
ATOM 1242 C C . THR B 1 38 ? 29.608 -7.573 -11.106 1.00 14.05 38 THR B C 1
ATOM 1243 O O . THR B 1 38 ? 30.131 -6.463 -11.238 1.00 15.39 38 THR B O 1
ATOM 1247 N N . LEU B 1 39 ? 28.964 -8.189 -12.098 1.00 13.47 39 LEU B N 1
ATOM 1248 C CA . LEU B 1 39 ? 28.842 -7.604 -13.425 1.00 14.72 39 LEU B CA 1
ATOM 1249 C C . LEU B 1 39 ? 27.986 -6.345 -13.398 1.00 11.15 39 LEU B C 1
ATOM 1250 O O . LEU B 1 39 ? 28.361 -5.315 -13.973 1.00 13.77 39 LEU B O 1
ATOM 1255 N N . LEU B 1 40 ? 26.819 -6.413 -12.743 1.00 11.72 40 LEU B N 1
ATOM 1256 C CA . LEU B 1 40 ? 25.940 -5.250 -12.675 1.00 9.93 40 LEU B CA 1
ATOM 1257 C C . LEU B 1 40 ? 26.608 -4.095 -11.953 1.00 13.27 40 LEU B C 1
ATOM 1258 O O . LEU B 1 40 ? 26.441 -2.933 -12.345 1.00 13.14 40 LEU B O 1
ATOM 1263 N N . LYS B 1 41 ? 27.346 -4.388 -10.878 1.00 12.08 41 LYS B N 1
ATOM 1264 C CA . LYS B 1 41 ? 28.046 -3.326 -10.159 1.00 13.40 41 LYS B CA 1
ATOM 1265 C C . LYS B 1 41 ? 29.111 -2.676 -11.038 1.00 12.89 41 LYS B C 1
ATOM 1266 O O . LYS B 1 41 ? 29.252 -1.452 -11.036 1.00 15.18 41 LYS B O 1
ATOM 1270 N N . GLU B 1 42 ? 29.873 -3.474 -11.795 1.00 14.90 42 GLU B N 1
ATOM 1271 C CA . GLU B 1 42 ? 30.862 -2.881 -12.691 1.00 12.45 42 GLU B CA 1
ATOM 1272 C C . GLU B 1 42 ? 30.190 -1.979 -13.723 1.00 13.49 42 GLU B C 1
ATOM 1273 O O . GLU B 1 42 ? 30.637 -0.848 -13.959 1.00 14.13 42 GLU B O 1
ATOM 1279 N N . TRP B 1 43 ? 29.077 -2.439 -14.301 1.00 13.77 43 TRP B N 1
ATOM 1280 C CA . TRP B 1 43 ? 28.359 -1.648 -15.297 1.00 13.32 43 TRP B CA 1
ATOM 1281 C C . TRP B 1 43 ? 27.874 -0.328 -14.715 1.00 11.99 43 TRP B C 1
ATOM 1282 O O . TRP B 1 43 ? 28.170 0.751 -15.250 1.00 14.98 43 TRP B O 1
ATOM 1293 N N . ILE B 1 44 ? 27.146 -0.392 -13.598 1.00 12.50 44 ILE B N 1
ATOM 1294 C CA . ILE B 1 44 ? 26.465 0.794 -13.081 1.00 11.07 44 ILE B CA 1
ATOM 1295 C C . ILE B 1 44 ? 27.462 1.784 -12.486 1.00 15.33 44 ILE B C 1
ATOM 1296 O O . ILE B 1 44 ? 27.293 2.998 -12.634 1.00 18.93 44 ILE B O 1
ATOM 1301 N N . THR B 1 45 ? 28.537 1.299 -11.854 1.00 14.88 45 THR B N 1
ATOM 1302 C CA . THR B 1 45 ? 29.471 2.224 -11.219 1.00 17.14 45 THR B CA 1
ATOM 1303 C C . THR B 1 45 ? 30.464 2.850 -12.194 1.00 19.95 45 THR B C 1
ATOM 1304 O O . THR B 1 45 ? 30.974 3.937 -11.903 1.00 26.36 45 THR B O 1
ATOM 1308 N N . THR B 1 46 ? 30.757 2.215 -13.334 1.00 18.29 46 THR B N 1
ATOM 1309 C CA . THR B 1 46 ? 31.764 2.758 -14.248 1.00 16.37 46 THR B CA 1
ATOM 1310 C C . THR B 1 46 ? 31.183 3.511 -15.439 1.00 17.06 46 THR B C 1
ATOM 1311 O O . THR B 1 46 ? 31.909 4.282 -16.078 1.00 20.13 46 THR B O 1
ATOM 1315 N N . ILE B 1 47 ? 29.913 3.307 -15.758 1.00 14.43 47 ILE B N 1
ATOM 1316 C CA . ILE B 1 47 ? 29.254 3.912 -16.910 1.00 17.08 47 ILE B CA 1
ATOM 1317 C C . ILE B 1 47 ? 28.256 4.935 -16.389 1.00 16.45 47 ILE B C 1
ATOM 1318 O O . ILE B 1 47 ? 27.302 4.573 -15.688 1.00 21.20 47 ILE B O 1
ATOM 1323 N N . SER B 1 48 ? 28.457 6.207 -16.735 1.00 16.64 48 SER B N 1
ATOM 1324 C CA . SER B 1 48 ? 27.563 7.259 -16.267 1.00 17.41 48 SER B CA 1
ATOM 1325 C C . SER B 1 48 ? 26.381 7.504 -17.191 1.00 19.51 48 SER B C 1
ATOM 1326 O O . SER B 1 48 ? 25.405 8.133 -16.767 1.00 18.19 48 SER B O 1
ATOM 1329 N N . ASP B 1 49 ? 26.445 7.030 -18.433 1.00 14.57 49 ASP B N 1
ATOM 1330 C CA . ASP B 1 49 ? 25.404 7.259 -19.432 1.00 13.81 49 ASP B CA 1
ATOM 1331 C C . ASP B 1 49 ? 25.150 5.912 -20.095 1.00 13.70 49 ASP B C 1
ATOM 1332 O O . ASP B 1 49 ? 25.738 5.603 -21.140 1.00 14.83 49 ASP B O 1
ATOM 1337 N N . PRO B 1 50 ? 24.277 5.078 -19.521 1.00 11.28 50 PRO B N 1
ATOM 1338 C CA . PRO B 1 50 ? 24.159 3.697 -20.012 1.00 9.23 50 PRO B CA 1
ATOM 1339 C C . PRO B 1 50 ? 23.625 3.624 -21.435 1.00 10.54 50 PRO B C 1
ATOM 1340 O O . PRO B 1 50 ? 22.711 4.357 -21.824 1.00 9.95 50 PRO B O 1
ATOM 1344 N N . MET B 1 51 ? 24.203 2.720 -22.210 1.00 9.82 51 MET B N 1
ATOM 1345 C CA . MET B 1 51 ? 23.773 2.536 -23.583 1.00 8.41 51 MET B CA 1
ATOM 1346 C C . MET B 1 51 ? 22.468 1.756 -23.654 1.00 8.88 51 MET B C 1
ATOM 1347 O O . MET B 1 51 ? 22.250 0.793 -22.903 1.00 7.81 51 MET B O 1
ATOM 1352 N N . GLU B 1 52 ? 21.623 2.150 -24.610 1.00 9.58 52 GLU B N 1
ATOM 1353 C CA . GLU B 1 52 ? 20.362 1.457 -24.837 1.00 8.11 52 GLU B CA 1
ATOM 1354 C C . GLU B 1 52 ? 20.566 -0.038 -25.033 1.00 6.93 52 GLU B C 1
ATOM 1355 O O . GLU B 1 52 ? 19.804 -0.848 -24.502 1.00 8.50 52 GLU B O 1
ATOM 1361 N N A GLU B 1 53 ? 21.597 -0.406 -25.798 0.56 8.05 53 GLU B N 1
ATOM 1362 N N B GLU B 1 53 ? 21.582 -0.425 -25.810 0.44 8.29 53 GLU B N 1
ATOM 1363 C CA A GLU B 1 53 ? 21.856 -1.812 -26.088 0.56 8.90 53 GLU B CA 1
ATOM 1364 C CA B GLU B 1 53 ? 21.795 -1.849 -26.062 0.44 7.16 53 GLU B CA 1
ATOM 1365 C C A GLU B 1 53 ? 22.084 -2.609 -24.809 0.56 7.48 53 GLU B C 1
ATOM 1366 C C B GLU B 1 53 ? 22.022 -2.609 -24.765 0.44 8.39 53 GLU B C 1
ATOM 1367 O O A GLU B 1 53 ? 21.657 -3.766 -24.705 0.56 9.92 53 GLU B O 1
ATOM 1368 O O B GLU B 1 53 ? 21.549 -3.743 -24.611 0.44 7.53 53 GLU B O 1
ATOM 1379 N N . ASP B 1 54 ? 22.734 -1.999 -23.815 1.00 8.59 54 ASP B N 1
ATOM 1380 C CA . ASP B 1 54 ? 22.975 -2.686 -22.549 1.00 7.78 54 ASP B CA 1
ATOM 1381 C C . ASP B 1 54 ? 21.718 -2.741 -21.692 1.00 6.26 54 ASP B C 1
ATOM 1382 O O . ASP B 1 54 ? 21.402 -3.787 -21.105 1.00 7.35 54 ASP B O 1
ATOM 1387 N N . ILE B 1 55 ? 20.972 -1.641 -21.632 1.00 7.17 55 ILE B N 1
ATOM 1388 C CA . ILE B 1 55 ? 19.681 -1.665 -20.944 1.00 7.32 55 ILE B CA 1
ATOM 1389 C C . ILE B 1 55 ? 18.784 -2.767 -21.512 1.00 8.38 55 ILE B C 1
ATOM 1390 O O . ILE B 1 55 ? 18.156 -3.518 -20.757 1.00 7.17 55 ILE B O 1
ATOM 1395 N N . LEU B 1 56 ? 18.733 -2.910 -22.846 1.00 7.28 56 LEU B N 1
ATOM 1396 C CA . LEU B 1 56 ? 17.878 -3.939 -23.433 1.00 5.67 56 LEU B CA 1
ATOM 1397 C C . LEU B 1 56 ? 18.404 -5.345 -23.159 1.00 5.80 56 LEU B C 1
ATOM 1398 O O . LEU B 1 56 ? 17.603 -6.275 -23.014 1.00 7.64 56 LEU B O 1
ATOM 1403 N N . GLN B 1 57 ? 19.728 -5.535 -23.063 1.00 7.09 57 GLN B N 1
ATOM 1404 C CA . GLN B 1 57 ? 20.216 -6.859 -22.673 1.00 6.42 57 GLN B CA 1
ATOM 1405 C C . GLN B 1 57 ? 19.826 -7.199 -21.236 1.00 7.74 57 GLN B C 1
ATOM 1406 O O . GLN B 1 57 ? 19.588 -8.368 -20.920 1.00 8.43 57 GLN B O 1
ATOM 1412 N N . VAL B 1 58 ? 19.743 -6.201 -20.352 1.00 6.67 58 VAL B N 1
ATOM 1413 C CA . VAL B 1 58 ? 19.288 -6.464 -18.993 1.00 6.78 58 VAL B CA 1
ATOM 1414 C C . VAL B 1 58 ? 17.797 -6.779 -18.980 1.00 8.69 58 VAL B C 1
ATOM 1415 O O . VAL B 1 58 ? 17.352 -7.700 -18.281 1.00 7.85 58 VAL B O 1
ATOM 1419 N N . VAL B 1 59 ? 17.003 -6.055 -19.773 1.00 7.05 59 VAL B N 1
ATOM 1420 C CA . VAL B 1 59 ? 15.586 -6.396 -19.884 1.00 6.92 59 VAL B CA 1
ATOM 1421 C C . VAL B 1 59 ? 15.423 -7.828 -20.386 1.00 8.94 59 VAL B C 1
ATOM 1422 O O . VAL B 1 59 ? 14.614 -8.596 -19.860 1.00 7.90 59 VAL B O 1
ATOM 1426 N N . ARG B 1 60 ? 16.207 -8.212 -21.399 1.00 8.08 60 ARG B N 1
ATOM 1427 C CA . ARG B 1 60 ? 16.124 -9.562 -21.945 1.00 8.03 60 ARG B CA 1
ATOM 1428 C C . ARG B 1 60 ? 16.511 -10.608 -20.908 1.00 8.55 60 ARG B C 1
ATOM 1429 O O . ARG B 1 60 ? 15.895 -11.681 -20.835 1.00 9.17 60 ARG B O 1
ATOM 1437 N N . TYR B 1 61 ? 17.531 -10.320 -20.097 1.00 7.76 61 TYR B N 1
ATOM 1438 C CA . TYR B 1 61 ? 17.896 -11.238 -19.021 1.00 8.60 61 TYR B CA 1
ATOM 1439 C C . TYR B 1 61 ? 16.746 -11.400 -18.031 1.00 7.42 61 TYR B C 1
ATOM 1440 O O . TYR B 1 61 ? 16.395 -12.523 -17.651 1.00 7.73 61 TYR B O 1
ATOM 1449 N N . CYS B 1 62 ? 16.128 -10.292 -17.622 1.00 7.22 62 CYS B N 1
ATOM 1450 C CA . CYS B 1 62 ? 15.011 -10.389 -16.686 1.00 8.42 62 CYS B CA 1
ATOM 1451 C C . CYS B 1 62 ? 13.846 -11.161 -17.293 1.00 7.98 62 CYS B C 1
ATOM 1452 O O . CYS B 1 62 ? 13.170 -11.937 -16.602 1.00 8.49 62 CYS B O 1
ATOM 1455 N N A THR B 1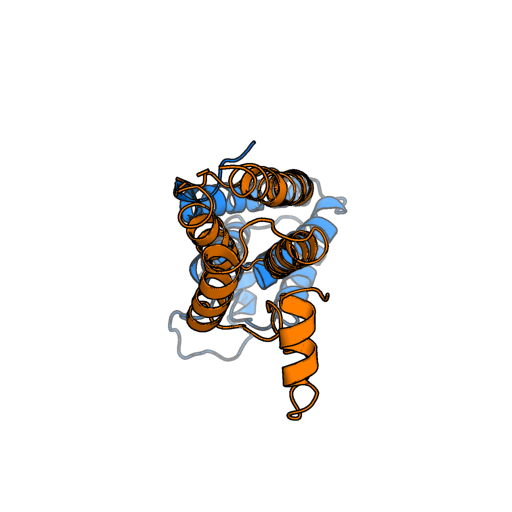 63 ? 13.583 -10.979 -18.579 0.29 7.80 63 THR B N 1
ATOM 1456 N N B THR B 1 63 ? 13.591 -10.946 -18.586 0.71 7.67 63 THR B N 1
ATOM 1457 C CA A THR B 1 63 ? 12.473 -11.730 -19.148 0.29 8.01 63 THR B CA 1
ATOM 1458 C CA B THR B 1 63 ? 12.520 -11.666 -19.262 0.71 7.39 63 THR B CA 1
ATOM 1459 C C A THR B 1 63 ? 12.836 -13.183 -19.423 0.29 9.09 63 THR B C 1
ATOM 1460 C C B THR B 1 63 ? 12.848 -13.154 -19.363 0.71 8.43 63 THR B C 1
ATOM 1461 O O A THR B 1 63 ? 11.937 -14.029 -19.484 0.29 11.20 63 THR B O 1
ATOM 1462 O O B THR B 1 63 ? 11.955 -13.998 -19.219 0.71 10.31 63 THR B O 1
ATOM 1469 N N . ASP B 1 64 ? 14.126 -13.499 -19.572 1.00 8.71 64 ASP B N 1
ATOM 1470 C CA . ASP B 1 64 ? 14.539 -14.905 -19.548 1.00 8.48 64 ASP B CA 1
ATOM 1471 C C . ASP B 1 64 ? 14.248 -15.521 -18.184 1.00 8.52 64 ASP B C 1
ATOM 1472 O O . ASP B 1 64 ? 13.833 -16.682 -18.088 1.00 11.28 64 ASP B O 1
ATOM 1477 N N . LEU B 1 65 ? 14.460 -14.755 -17.114 1.00 7.44 65 LEU B N 1
ATOM 1478 C CA . LEU B 1 65 ? 14.157 -15.264 -15.778 1.00 7.54 65 LEU B CA 1
ATOM 1479 C C . LEU B 1 65 ? 12.660 -15.482 -15.613 1.00 9.20 65 LEU B C 1
ATOM 1480 O O . LEU B 1 65 ? 12.233 -16.476 -15.010 1.00 10.17 65 LEU B O 1
ATOM 1485 N N . ILE B 1 66 ? 11.846 -14.569 -16.150 1.00 9.04 66 ILE B N 1
ATOM 1486 C CA . ILE B 1 66 ? 10.390 -14.733 -16.099 1.00 8.61 66 ILE B CA 1
ATOM 1487 C C . ILE B 1 66 ? 9.967 -15.998 -16.842 1.00 10.61 66 ILE B C 1
ATOM 1488 O O . ILE B 1 66 ? 9.131 -16.781 -16.359 1.00 12.14 66 ILE B O 1
ATOM 1493 N N . GLU B 1 67 ? 10.516 -16.205 -18.042 1.00 9.89 67 GLU B N 1
ATOM 1494 C CA . GLU B 1 67 ? 10.145 -17.366 -18.845 1.00 11.81 67 GLU B CA 1
ATOM 1495 C C . GLU B 1 67 ? 10.528 -18.665 -18.150 1.00 13.15 67 GLU B C 1
ATOM 1496 O O . GLU B 1 67 ? 9.834 -19.676 -18.307 1.00 14.50 67 GLU B O 1
ATOM 1502 N N . GLU B 1 68 ? 11.610 -18.647 -17.366 1.00 11.05 68 GLU B N 1
ATOM 1503 C CA . GLU B 1 68 ? 12.063 -19.774 -16.557 1.00 10.98 68 GLU B CA 1
ATOM 1504 C C . GLU B 1 68 ? 11.312 -19.891 -15.237 1.00 11.89 68 GLU B C 1
ATOM 1505 O O . GLU B 1 68 ? 11.531 -20.864 -14.500 1.00 13.69 68 GLU B O 1
ATOM 1511 N N . LYS B 1 69 ? 10.448 -18.924 -14.921 1.00 9.91 69 LYS B N 1
ATOM 1512 C CA . LYS B 1 69 ? 9.692 -18.880 -13.661 1.00 10.29 69 LYS B CA 1
ATOM 1513 C C . LYS B 1 69 ? 10.607 -18.749 -12.444 1.00 12.2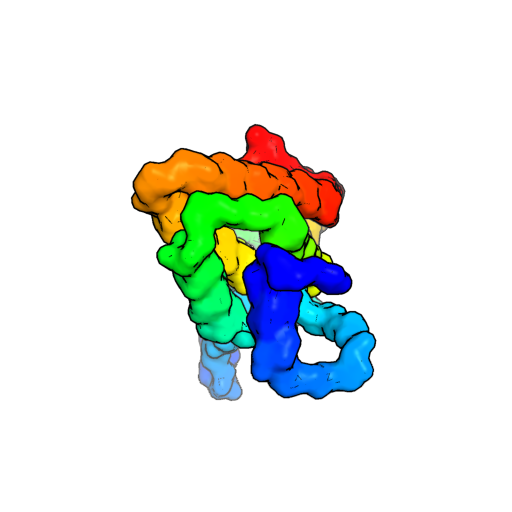3 69 LYS B C 1
ATOM 1514 O O . LYS B 1 69 ? 10.226 -19.114 -11.326 1.00 12.47 69 LYS B O 1
ATOM 1520 N N . ASP B 1 70 ? 11.796 -18.174 -12.629 1.00 10.19 70 ASP B N 1
ATOM 1521 C CA . ASP B 1 70 ? 12.753 -18.000 -11.537 1.00 9.32 70 ASP B CA 1
ATOM 1522 C C . ASP B 1 70 ? 12.441 -16.699 -10.799 1.00 10.42 70 ASP B C 1
ATOM 1523 O O . ASP B 1 70 ? 13.145 -15.692 -10.896 1.00 8.34 70 ASP B O 1
ATOM 1528 N N . LEU B 1 71 ? 11.345 -16.744 -10.040 1.00 10.28 71 LEU B N 1
ATOM 1529 C CA . LEU B 1 71 ? 10.861 -15.547 -9.367 1.00 7.77 71 LEU B CA 1
ATOM 1530 C C . LEU B 1 71 ? 11.848 -15.060 -8.312 1.00 8.95 71 LEU B C 1
ATOM 1531 O O . LEU B 1 71 ? 12.066 -13.846 -8.170 1.00 9.10 71 LEU B O 1
ATOM 1536 N N . GLU B 1 72 ? 12.455 -15.982 -7.566 1.00 10.21 72 GLU B N 1
ATOM 1537 C CA . GLU B 1 72 ? 13.411 -15.580 -6.540 1.00 10.98 72 GLU B CA 1
ATOM 1538 C C . GLU B 1 72 ? 14.568 -14.798 -7.143 1.00 8.11 72 GLU B C 1
ATOM 1539 O O . GLU B 1 72 ? 14.961 -13.752 -6.611 1.00 10.06 72 GLU B O 1
ATOM 1545 N N . LYS B 1 73 ? 15.130 -15.275 -8.259 1.00 7.95 73 LYS B N 1
ATOM 1546 C CA . LYS B 1 73 ? 16.288 -14.581 -8.812 1.00 9.52 73 LYS B CA 1
ATOM 1547 C C . LYS B 1 73 ? 15.870 -13.275 -9.473 1.00 8.98 73 LYS B C 1
ATOM 1548 O O . LYS B 1 73 ? 16.590 -12.274 -9.381 1.00 9.02 73 LYS B O 1
ATOM 1554 N N . LEU B 1 74 ? 14.707 -13.257 -10.126 1.00 8.21 74 LEU B N 1
ATOM 1555 C CA . LEU B 1 74 ? 14.203 -12.006 -10.691 1.00 8.06 74 LEU B CA 1
ATOM 1556 C C . LEU B 1 74 ? 14.076 -10.931 -9.620 1.00 8.35 74 LEU B C 1
ATOM 1557 O O . LEU B 1 74 ? 14.517 -9.789 -9.815 1.00 7.84 74 LEU B O 1
ATOM 1562 N N . ASP B 1 75 ? 13.475 -11.275 -8.478 1.00 8.75 75 ASP B N 1
ATOM 1563 C CA . ASP B 1 75 ? 13.312 -10.296 -7.410 1.00 8.07 75 ASP B CA 1
ATOM 1564 C C . ASP B 1 75 ? 14.662 -9.814 -6.884 1.00 7.80 75 ASP B C 1
ATOM 1565 O O . ASP B 1 75 ? 14.853 -8.610 -6.670 1.00 9.09 75 ASP B O 1
ATOM 1570 N N . LEU B 1 76 ? 15.613 -10.736 -6.682 1.00 8.83 76 LEU B N 1
ATOM 1571 C CA . LEU B 1 76 ? 16.950 -10.345 -6.236 1.00 9.49 76 LEU B CA 1
ATOM 1572 C C . LEU B 1 76 ? 17.600 -9.383 -7.213 1.00 9.03 76 LEU B C 1
ATOM 1573 O O . LEU B 1 76 ? 18.191 -8.371 -6.807 1.00 10.46 76 LEU B O 1
ATOM 1578 N N . VAL B 1 77 ? 17.514 -9.690 -8.511 1.00 8.63 77 VAL B N 1
ATOM 1579 C CA . VAL B 1 77 ? 18.186 -8.877 -9.519 1.00 8.98 77 VAL B CA 1
ATOM 1580 C C . VAL B 1 77 ? 17.548 -7.498 -9.619 1.00 9.37 77 VAL B C 1
ATOM 1581 O O . VAL B 1 77 ? 18.254 -6.481 -9.671 1.00 9.21 77 VAL B O 1
ATOM 1585 N N . ILE B 1 78 ? 16.213 -7.440 -9.641 1.00 9.34 78 ILE B N 1
ATOM 1586 C CA . ILE B 1 78 ? 15.508 -6.160 -9.720 1.00 8.93 78 ILE B CA 1
ATOM 1587 C C . ILE B 1 78 ? 15.856 -5.288 -8.519 1.00 10.78 78 ILE B C 1
ATOM 1588 O O . ILE B 1 78 ? 16.161 -4.097 -8.666 1.00 10.76 78 ILE B O 1
ATOM 1593 N N . LYS B 1 79 ? 15.853 -5.868 -7.315 1.00 9.00 79 LYS B N 1
ATOM 1594 C CA . LYS B 1 79 ? 16.139 -5.073 -6.123 1.00 9.07 79 LYS B CA 1
ATOM 1595 C C . LYS B 1 79 ? 17.601 -4.650 -6.047 1.00 9.33 79 LYS B C 1
ATOM 1596 O O . LYS B 1 79 ? 17.902 -3.573 -5.511 1.00 12.52 79 LYS B O 1
ATOM 1602 N N . TYR B 1 80 ? 18.519 -5.470 -6.569 1.00 10.33 80 TYR B N 1
ATOM 1603 C CA . TYR B 1 80 ? 19.925 -5.080 -6.562 1.00 9.69 80 TYR B CA 1
ATOM 1604 C C . TYR B 1 80 ? 20.155 -3.913 -7.505 1.00 12.61 80 TYR B C 1
ATOM 1605 O O . TYR B 1 80 ? 20.835 -2.936 -7.147 1.00 12.19 80 TYR B O 1
ATOM 1614 N N . MET B 1 81 ? 19.577 -3.989 -8.705 1.00 10.86 81 MET B N 1
ATOM 1615 C CA . MET B 1 81 ? 19.678 -2.890 -9.660 1.00 10.34 81 MET B CA 1
ATOM 1616 C C . MET B 1 81 ? 19.063 -1.621 -9.099 1.00 12.95 81 MET B C 1
ATOM 1617 O O . MET B 1 81 ? 19.623 -0.529 -9.268 1.00 12.30 81 MET B O 1
ATOM 1622 N N . LYS B 1 82 ? 17.918 -1.746 -8.424 1.00 11.89 82 LYS B N 1
ATOM 1623 C CA . LYS B 1 82 ? 17.242 -0.579 -7.872 1.00 12.21 82 LYS B CA 1
ATOM 1624 C C . LYS B 1 82 ? 18.158 0.183 -6.932 1.00 13.66 82 LYS B C 1
ATOM 1625 O O . LYS B 1 82 ? 18.307 1.405 -7.041 1.00 14.70 82 LYS B O 1
ATOM 1631 N N A ARG B 1 83 ? 18.826 -0.523 -6.016 0.61 13.39 83 ARG B N 1
ATOM 1632 N N B ARG B 1 83 ? 18.762 -0.526 -5.988 0.39 13.38 83 ARG B N 1
ATOM 1633 C CA A ARG B 1 83 ? 19.631 0.180 -5.020 0.61 11.87 83 ARG B CA 1
ATOM 1634 C CA B ARG B 1 83 ? 19.657 0.117 -5.041 0.39 12.77 83 ARG B CA 1
ATOM 1635 C C A ARG B 1 83 ? 20.953 0.714 -5.572 0.61 14.77 83 ARG B C 1
ATOM 1636 C C B ARG B 1 83 ? 20.777 0.854 -5.758 0.39 14.67 83 ARG B C 1
ATOM 1637 O O A ARG B 1 83 ? 21.514 1.655 -4.994 0.61 18.38 83 ARG B O 1
ATOM 1638 O O B ARG B 1 83 ? 21.024 2.041 -5.502 0.39 14.33 83 ARG B O 1
ATOM 1653 N N . LEU B 1 84 ? 21.455 0.169 -6.680 1.00 13.52 84 LEU B N 1
ATOM 1654 C CA . LEU B 1 84 ? 22.646 0.747 -7.299 1.00 13.29 84 LEU B CA 1
ATOM 1655 C C . LEU B 1 84 ? 22.291 1.894 -8.237 1.00 18.47 84 LEU B C 1
ATOM 1656 O O . LEU B 1 84 ? 23.040 2.879 -8.331 1.00 19.02 84 LEU B O 1
ATOM 1661 N N . MET B 1 85 ? 21.163 1.783 -8.948 1.00 15.15 85 MET B N 1
ATOM 1662 C CA . MET B 1 85 ? 20.791 2.769 -9.960 1.00 14.24 85 MET B CA 1
ATOM 1663 C C . MET B 1 85 ? 20.118 3.997 -9.369 1.00 16.38 85 MET B C 1
ATOM 1664 O O . MET B 1 85 ? 20.136 5.063 -9.995 1.00 21.19 85 MET B O 1
ATOM 1669 N N . GLN B 1 86 ? 19.533 3.891 -8.187 1.00 15.75 86 GLN B N 1
ATOM 1670 C CA . GLN B 1 86 ? 18.897 5.056 -7.593 1.00 20.92 86 GLN B CA 1
ATOM 1671 C C . GLN B 1 86 ? 19.817 5.834 -6.663 1.00 34.28 86 GLN B C 1
ATOM 1672 O O . GLN B 1 86 ? 19.504 6.981 -6.326 1.00 39.28 86 GLN B O 1
ATOM 1678 N N . GLN B 1 87 ? 20.937 5.248 -6.253 1.00 35.09 87 GLN B N 1
ATOM 1679 C CA . GLN B 1 87 ? 21.925 5.946 -5.437 1.00 48.34 87 GLN B CA 1
ATOM 1680 C C . GLN B 1 87 ? 22.624 7.030 -6.251 1.00 52.14 87 GLN B C 1
ATOM 1681 O O . GLN B 1 87 ? 22.424 8.221 -6.017 1.00 54.97 87 GLN B O 1
ATOM 1683 N N . SER B 1 91 ? 19.225 11.277 -11.993 1.00 44.14 91 SER B N 1
ATOM 1684 C CA . SER B 1 91 ? 20.131 11.035 -13.108 1.00 33.08 91 SER B CA 1
ATOM 1685 C C . SER B 1 91 ? 19.517 10.069 -14.120 1.00 34.94 91 SER B C 1
ATOM 1686 O O . SER B 1 91 ? 18.403 9.574 -13.932 1.00 31.17 91 SER B O 1
ATOM 1689 N N . VAL B 1 92 ? 20.249 9.815 -15.208 1.00 23.50 92 VAL B N 1
ATOM 1690 C CA . VAL B 1 92 ? 19.741 8.919 -16.239 1.00 16.57 92 VAL B CA 1
ATOM 1691 C C . VAL B 1 92 ? 19.605 7.501 -15.695 1.00 14.44 92 VAL B C 1
ATOM 1692 O O . VAL B 1 92 ? 18.738 6.744 -16.146 1.00 14.13 92 VAL B O 1
ATOM 1696 N N . TRP B 1 93 ? 20.431 7.122 -14.712 1.00 13.67 93 TRP B N 1
ATOM 1697 C CA . TRP B 1 93 ? 20.303 5.782 -14.140 1.00 11.51 93 TRP B CA 1
ATOM 1698 C C . TRP B 1 93 ? 18.954 5.599 -13.467 1.00 13.26 93 TRP B C 1
ATOM 1699 O O . TRP B 1 93 ? 18.400 4.496 -13.472 1.00 11.41 93 TRP B O 1
ATOM 1710 N N . ASN B 1 94 ? 18.411 6.660 -12.879 1.00 14.26 94 ASN B N 1
ATOM 1711 C CA . ASN B 1 94 ? 17.084 6.553 -12.293 1.00 13.30 94 ASN B CA 1
ATOM 1712 C C . ASN B 1 94 ? 16.043 6.262 -13.362 1.00 11.38 94 ASN B C 1
ATOM 1713 O O . ASN B 1 94 ? 15.144 5.443 -13.155 1.00 13.48 94 ASN B O 1
ATOM 1718 N N A MET B 1 95 ? 16.158 6.928 -14.517 0.58 13.82 95 MET B N 1
ATOM 1719 N N B MET B 1 95 ? 16.167 6.903 -14.526 0.42 13.61 95 MET B N 1
ATOM 1720 C CA A MET B 1 95 ? 15.242 6.664 -15.621 0.58 13.17 95 MET B CA 1
ATOM 1721 C CA B MET B 1 95 ? 15.216 6.653 -15.602 0.42 13.28 95 MET B CA 1
ATOM 1722 C C A MET B 1 95 ? 15.449 5.267 -16.184 0.58 12.94 95 MET B C 1
ATOM 1723 C C B MET B 1 95 ? 15.459 5.306 -16.274 0.42 12.89 95 MET B C 1
ATOM 1724 O O A MET B 1 95 ? 14.480 4.588 -16.545 0.58 13.20 95 MET B O 1
ATOM 1725 O O B MET B 1 95 ? 14.512 4.692 -16.782 0.42 11.43 95 MET B O 1
ATOM 1734 N N . ALA B 1 96 ? 16.706 4.831 -16.279 1.00 11.29 96 ALA B N 1
ATOM 1735 C CA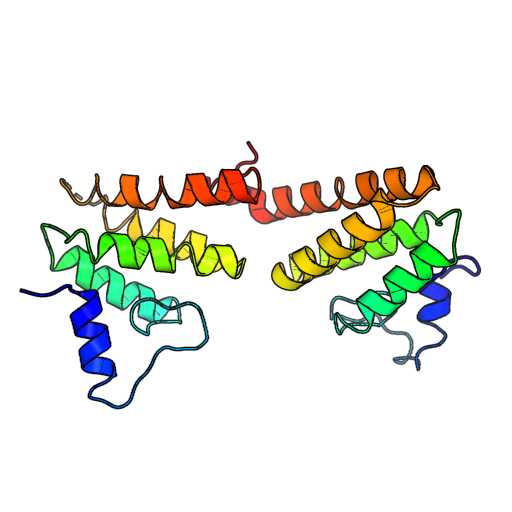 . ALA B 1 96 ? 16.987 3.489 -16.775 1.00 9.94 96 ALA B CA 1
ATOM 1736 C C . ALA B 1 96 ? 16.337 2.436 -15.889 1.00 10.04 96 ALA B C 1
ATOM 1737 O O . ALA B 1 96 ? 15.765 1.462 -16.390 1.00 10.72 96 ALA B O 1
ATOM 1739 N N . PHE B 1 97 ? 16.414 2.608 -14.566 1.00 10.38 97 PHE B N 1
ATOM 1740 C CA . PHE B 1 97 ? 15.764 1.634 -13.701 1.00 10.78 97 PHE B CA 1
ATOM 1741 C C . PHE B 1 97 ? 14.259 1.603 -13.948 1.00 10.56 97 PHE B C 1
ATOM 1742 O O . PHE B 1 97 ? 13.658 0.523 -14.062 1.00 10.51 97 PHE B O 1
ATOM 1750 N N . ASP B 1 98 ? 13.623 2.778 -14.025 1.00 10.66 98 ASP B N 1
ATOM 1751 C CA . ASP B 1 98 ? 12.176 2.808 -14.250 1.00 10.53 98 ASP B CA 1
ATOM 1752 C C . ASP B 1 98 ? 11.807 2.114 -15.558 1.00 9.74 98 ASP B C 1
ATOM 1753 O O . ASP B 1 98 ? 10.780 1.432 -15.645 1.00 12.47 98 ASP B O 1
ATOM 1758 N N . PHE B 1 99 ? 12.640 2.283 -16.590 1.00 11.03 99 PHE B N 1
ATOM 1759 C CA . PHE B 1 99 ? 12.381 1.663 -17.884 1.00 10.35 99 PHE B CA 1
ATOM 1760 C C . PHE B 1 99 ? 12.488 0.147 -17.791 1.00 10.58 99 PHE B C 1
ATOM 1761 O O . PHE B 1 99 ? 11.642 -0.579 -18.326 1.00 10.84 99 PHE B O 1
ATOM 1769 N N . ILE B 1 100 ? 13.537 -0.347 -17.130 1.00 9.27 100 ILE B N 1
ATOM 1770 C CA . ILE B 1 100 ? 13.709 -1.793 -16.977 1.00 8.47 100 ILE B CA 1
ATOM 1771 C C . ILE B 1 100 ? 12.543 -2.373 -16.194 1.00 9.41 100 ILE B C 1
ATOM 1772 O O . ILE B 1 100 ? 11.923 -3.360 -16.604 1.00 10.33 100 ILE B O 1
ATOM 1777 N N . LEU B 1 101 ? 12.236 -1.767 -15.042 1.00 9.83 101 LEU B N 1
ATOM 1778 C CA . LEU B 1 101 ? 11.161 -2.279 -14.201 1.00 10.11 101 LEU B CA 1
ATOM 1779 C C . LEU B 1 101 ? 9.829 -2.263 -14.938 1.00 9.84 101 LEU B C 1
ATOM 1780 O O . LEU B 1 101 ? 9.079 -3.242 -14.880 1.00 11.31 101 LEU B O 1
ATOM 1785 N N A ASP B 1 102 ? 9.524 -1.161 -15.635 0.53 11.39 102 ASP B N 1
ATOM 1786 N N B ASP B 1 102 ? 9.523 -1.173 -15.648 0.47 11.31 102 ASP B N 1
ATOM 1787 C CA A ASP B 1 102 ? 8.247 -1.059 -16.342 0.53 10.67 102 ASP B CA 1
ATOM 1788 C CA B ASP B 1 102 ? 8.227 -1.095 -16.320 0.47 10.59 102 ASP B CA 1
ATOM 1789 C C A ASP B 1 102 ? 8.085 -2.189 -17.355 0.53 12.56 102 ASP B C 1
ATOM 1790 C C B ASP B 1 102 ? 8.075 -2.193 -17.368 0.47 12.36 102 ASP B C 1
ATOM 1791 O O A ASP B 1 102 ? 7.008 -2.782 -17.470 0.53 11.00 102 ASP B O 1
ATOM 1792 O O B ASP B 1 102 ? 6.990 -2.761 -17.528 0.47 11.99 102 ASP B O 1
ATOM 1801 N N . ASN B 1 103 ? 9.153 -2.512 -18.086 1.00 10.56 103 ASN B N 1
ATOM 1802 C CA . ASN B 1 103 ? 9.070 -3.589 -19.066 1.00 8.95 103 ASN B CA 1
ATOM 1803 C C . ASN B 1 103 ? 8.787 -4.921 -18.377 1.00 11.35 103 ASN B C 1
ATOM 1804 O O . ASN B 1 103 ? 7.905 -5.676 -18.800 1.00 11.72 103 ASN B O 1
ATOM 1809 N N . VAL B 1 104 ? 9.493 -5.189 -17.276 1.00 10.47 104 VAL B N 1
ATOM 1810 C CA . VAL B 1 104 ? 9.263 -6.393 -16.477 1.00 11.14 104 VAL B CA 1
ATOM 1811 C C . VAL B 1 104 ? 7.833 -6.442 -15.951 1.00 10.70 104 VAL B C 1
ATOM 1812 O O . VAL B 1 104 ? 7.166 -7.485 -16.016 1.00 10.94 104 VAL B O 1
ATOM 1816 N N . GLN B 1 105 ? 7.331 -5.318 -15.417 1.00 10.30 105 GLN B N 1
ATOM 1817 C CA . GLN B 1 105 ? 5.987 -5.322 -14.833 1.00 10.36 105 GLN B CA 1
ATOM 1818 C C . GLN B 1 105 ? 4.913 -5.578 -15.881 1.00 11.34 105 GLN B C 1
ATOM 1819 O O . GLN B 1 105 ? 3.894 -6.211 -15.569 1.00 13.28 105 GLN B O 1
ATOM 1825 N N . VAL B 1 106 ? 5.110 -5.091 -17.109 1.00 12.30 106 VAL B N 1
ATOM 1826 C CA . VAL B 1 106 ? 4.148 -5.352 -18.175 1.00 13.71 106 VAL B CA 1
ATOM 1827 C C . VAL B 1 106 ? 4.111 -6.839 -18.501 1.00 15.05 106 VAL B C 1
ATOM 1828 O O . VAL B 1 106 ? 3.031 -7.437 -18.627 1.00 14.51 106 VAL B O 1
ATOM 1832 N N . VAL B 1 107 ? 5.287 -7.452 -18.664 1.00 11.40 107 VAL B N 1
ATOM 1833 C CA . VAL B 1 107 ? 5.352 -8.885 -18.942 1.00 13.61 107 VAL B CA 1
ATOM 1834 C C . VAL B 1 107 ? 4.681 -9.677 -17.829 1.00 12.82 107 VAL B C 1
ATOM 1835 O O . VAL B 1 107 ? 3.906 -10.608 -18.088 1.00 14.16 107 VAL B O 1
ATOM 1839 N N . LEU B 1 108 ? 4.960 -9.328 -16.568 1.00 10.67 108 LEU B N 1
ATOM 1840 C CA . LEU B 1 108 ? 4.359 -10.067 -15.459 1.00 11.80 108 LEU B CA 1
ATOM 1841 C C . LEU B 1 108 ? 2.847 -9.905 -15.441 1.00 13.00 108 LEU B C 1
ATOM 1842 O O . LEU B 1 108 ? 2.111 -10.880 -15.242 1.00 15.04 108 LEU B O 1
ATOM 1847 N N . GLN B 1 109 ? 2.363 -8.678 -15.632 1.00 13.50 109 GLN B N 1
ATOM 1848 C CA . GLN B 1 109 ? 0.923 -8.453 -15.632 1.00 13.42 109 GLN B CA 1
ATOM 1849 C C . GLN B 1 109 ? 0.246 -9.252 -16.735 1.00 18.30 109 GLN B C 1
ATOM 1850 O O . GLN B 1 109 ? -0.790 -9.882 -16.508 1.00 17.55 109 GLN B O 1
ATOM 1856 N N . GLN B 1 110 ? 0.829 -9.253 -17.932 1.00 17.15 110 GLN B N 1
ATOM 1857 C CA . GLN B 1 110 ? 0.180 -9.904 -19.059 1.00 18.60 110 GLN B CA 1
ATOM 1858 C C . GLN B 1 110 ? 0.293 -11.419 -18.972 1.00 18.59 110 GLN B C 1
ATOM 1859 O O . GLN B 1 110 ? -0.592 -12.136 -19.456 1.00 21.85 110 GLN B O 1
ATOM 1865 N N . THR B 1 111 ? 1.354 -11.925 -18.342 1.00 16.63 111 THR B N 1
ATOM 1866 C CA . THR B 1 111 ? 1.548 -13.367 -18.242 1.00 16.06 111 THR B CA 1
ATOM 1867 C C . THR B 1 111 ? 0.792 -13.950 -17.055 1.00 15.57 111 THR B C 1
ATOM 1868 O O . THR B 1 111 ? 0.175 -15.017 -17.173 1.00 19.50 111 THR B O 1
ATOM 1872 N N . TYR B 1 112 ? 0.807 -13.255 -15.911 1.00 15.13 112 TYR B N 1
ATOM 1873 C CA . TYR B 1 112 ? 0.343 -13.840 -14.661 1.00 15.60 112 TYR B CA 1
ATOM 1874 C C . TYR B 1 112 ? -0.712 -13.038 -13.910 1.00 16.86 112 TYR B C 1
ATOM 1875 O O . TYR B 1 112 ? -1.285 -13.568 -12.949 1.00 18.39 112 TYR B O 1
ATOM 1884 N N . GLY B 1 113 ? -0.982 -11.795 -14.292 1.00 16.74 113 GLY B N 1
ATOM 1885 C CA . GLY B 1 113 ? -1.905 -10.972 -13.534 1.00 14.72 113 GLY B CA 1
ATOM 1886 C C . GLY B 1 113 ? -1.371 -10.467 -12.213 1.00 17.19 113 GLY B C 1
ATOM 1887 O O . GLY B 1 113 ? -2.156 -10.152 -11.314 1.00 17.65 113 GLY B O 1
ATOM 1888 N N A SER B 1 114 ? -0.048 -10.391 -12.068 0.49 15.52 114 SER B N 1
ATOM 1889 N N B SER B 1 114 ? -0.052 -10.362 -12.071 0.51 15.47 114 SER B N 1
ATOM 1890 C CA A SER B 1 114 ? 0.596 -9.862 -10.876 0.49 13.76 114 SER B CA 1
ATOM 1891 C CA B SER B 1 114 ? 0.550 -9.821 -10.863 0.51 13.67 114 SER B CA 1
ATOM 1892 C C A SER B 1 114 ? 1.733 -8.948 -11.300 0.49 9.55 114 SER B C 1
ATOM 1893 C C B SER B 1 114 ? 1.806 -9.057 -11.249 0.51 12.84 114 SER B C 1
ATOM 1894 O O A SER B 1 114 ? 2.114 -8.901 -12.471 0.49 15.17 114 SER B O 1
ATOM 1895 O O B SER B 1 114 ? 2.338 -9.222 -12.347 0.51 11.83 114 SER B O 1
ATOM 1900 N N . THR B 1 115 ? 2.280 -8.222 -10.325 1.00 10.81 115 THR B N 1
ATOM 1901 C CA . THR B 1 115 ? 3.471 -7.410 -10.526 1.00 12.32 115 THR B CA 1
ATOM 1902 C C . THR B 1 115 ? 4.344 -7.524 -9.285 1.00 11.14 115 THR B C 1
ATOM 1903 O O . THR B 1 115 ? 3.898 -7.990 -8.230 1.00 11.85 115 THR B O 1
ATOM 1907 N N . LEU B 1 116 ? 5.599 -7.100 -9.417 1.00 9.89 116 LEU B N 1
ATOM 1908 C CA . LEU B 1 116 ? 6.513 -7.078 -8.280 1.00 11.69 116 LEU B CA 1
ATOM 1909 C C . LEU B 1 116 ? 6.190 -5.919 -7.352 1.00 11.93 116 LEU B C 1
ATOM 1910 O O . LEU B 1 116 ? 5.948 -4.795 -7.802 1.00 12.01 116 LEU B O 1
ATOM 1915 N N . LYS B 1 117 ? 6.213 -6.201 -6.045 1.00 11.18 117 LYS B N 1
ATOM 1916 C CA . LYS B 1 117 ? 6.091 -5.152 -5.033 1.00 10.27 117 LYS B CA 1
ATOM 1917 C C . LYS B 1 117 ? 7.366 -4.328 -4.915 1.00 13.20 117 LYS B C 1
ATOM 1918 O O . LYS B 1 117 ? 7.298 -3.133 -4.602 1.00 16.58 117 LYS B O 1
ATOM 1924 N N . VAL B 1 118 ? 8.527 -4.951 -5.140 1.00 14.24 118 VAL B N 1
ATOM 1925 C CA . VAL B 1 118 ? 9.843 -4.321 -4.989 1.00 16.06 118 VAL B CA 1
ATOM 1926 C C . VAL B 1 118 ? 9.930 -3.551 -3.669 1.00 18.30 118 VAL B C 1
ATOM 1927 O O . VAL B 1 118 ? 10.345 -2.385 -3.639 1.00 21.99 118 VAL B O 1
ATOM 1931 N N . THR B 1 119 ? 9.546 -4.185 -2.564 1.00 16.65 119 THR B N 1
ATOM 1932 C CA . THR B 1 119 ? 9.715 -3.526 -1.270 1.00 26.06 119 THR B CA 1
ATOM 1933 C C . THR B 1 119 ? 10.779 -4.243 -0.450 1.00 43.66 119 THR B C 1
ATOM 1934 O O . THR B 1 119 ? 11.951 -4.249 -0.843 1.00 47.29 119 THR B O 1
#

Solvent-accessible surface area: 13261 Å² total; per-residue (Å²): 133,106,185,171,3,18,0,26,121,31,90,91,105,102,162,96,92,52,68,150,99,61,104,47,17,19,1,2,21,0,73,52,46,77,61,0,86,89,18,0,101,59,0,16,88,88,54,72,86,11,68,118,68,1,21,78,45,0,17,86,2,0,16,44,1,2,127,108,134,35,22,76,51,10,26,75,0,21,122,21,0,101,154,9,0,86,118,32,145,72,92,44,2,61,125,4,2,76,92,0,50,85,46,3,100,70,42,45,71,122,73,16,20,87,16,24,58,85,129,238,98,9,24,0,49,80,64,89,51,54,85,84,91,133,58,20,141,207,30,111,42,19,25,2,5,14,13,34,107,43,69,78,0,72,96,18,1,70,70,0,14,95,89,58,98,104,13,67,120,106,1,19,78,35,0,11,117,3,0,12,44,1,10,110,93,40,43,19,58,38,2,15,90,0,0,62,20,0,71,159,32,4,72,124,106,65,20,51,135,5,2,69,99,0,29,85,55,0,35,79,44,9,70,145,78,104,25,11,31,7,94,19,143

Foldseek 3Di:
DDPPALLCVLLVVPDDPPPDDDLALDGSNHHDLVVVLVSLVCCLVVPLAHDPVNLVSLLVSLLSCVVVVVVVSSVVVLVSLCVSQVPDPRVVSVVSNVVSVVSSVVSNCVVCVVPDDDD/DDAPLVVLLVVCVVVPDHADPAQDRSNHDDPVRVLVSLLCQLVVDQAHDPVNLVSVLVSLVSCVVVVVVVSSLVNLLSLCVSQVVHVSNVSSVVSQVSNQVVCCVPPVDHDPSD